Protein AF-A0A524R2Y8-F1 (afdb_monomer_lite)

Sequence (250 aa):
MSTRRNRSWPGTRRPCSAGRCGTRCGRWPSRAPRQGCRQAPERQAPSAVRPSVPRSACCAFSRLHEEIRPKMLMSESELFPLLRCPRTGGQLQAVGDRLVAPSAESPVEYDVVDGRPVLVNFDHSILVREDIRGMTSVVTRRAYGGLMGLAKRIASPLKRATRANVERLMGLLLVQPGAARVLVVGGGTVGQGLESLYASSRIELAGFDIYSSGYVQFVADAHQIPLVSGSFDAVIVQAVLEHVLDPAQV

pLDDT: mean 70.32, std 25.24, range [28.73, 98.06]

Structure (mmCIF, N/CA/C/O backbone):
data_AF-A0A524R2Y8-F1
#
_entry.id   AF-A0A524R2Y8-F1
#
loop_
_atom_site.group_PDB
_atom_site.id
_atom_site.type_symbol
_atom_site.label_atom_id
_atom_site.label_alt_id
_atom_site.label_comp_id
_atom_site.label_asym_id
_atom_site.label_entity_id
_atom_site.label_seq_id
_atom_site.pdbx_PDB_ins_code
_atom_site.Cartn_x
_atom_site.Cartn_y
_atom_site.Cartn_z
_atom_site.occupancy
_atom_site.B_iso_or_equiv
_atom_site.auth_seq_id
_atom_site.auth_comp_id
_atom_site.auth_asym_id
_atom_site.auth_atom_id
_atom_site.pdbx_PDB_model_num
ATOM 1 N N . MET A 1 1 ? 22.290 42.125 43.394 1.00 35.59 1 MET A N 1
ATOM 2 C CA . MET A 1 1 ? 21.465 43.315 43.081 1.00 35.59 1 MET A CA 1
ATOM 3 C C . MET A 1 1 ? 20.896 43.187 41.668 1.00 35.59 1 MET A C 1
ATOM 5 O O . MET A 1 1 ? 21.579 42.599 40.851 1.00 35.59 1 MET A O 1
ATOM 9 N N . SER A 1 2 ? 19.676 43.709 41.440 1.00 35.47 2 SER A N 1
ATOM 10 C CA . SER A 1 2 ? 19.205 44.508 40.273 1.00 35.47 2 SER A CA 1
ATOM 11 C C . SER A 1 2 ? 19.602 44.096 38.827 1.00 35.47 2 SER A C 1
ATOM 13 O O . SER A 1 2 ? 20.775 43.915 38.556 1.00 35.47 2 SER A O 1
ATOM 15 N N . THR A 1 3 ? 18.733 44.049 37.796 1.00 37.12 3 THR A N 1
ATOM 16 C CA . THR A 1 3 ? 17.361 44.598 37.635 1.00 37.12 3 THR A CA 1
ATOM 17 C C . THR A 1 3 ? 16.558 43.904 36.507 1.00 37.12 3 THR A C 1
ATOM 19 O O . THR A 1 3 ? 17.118 43.211 35.666 1.00 37.12 3 THR A O 1
ATOM 22 N N . ARG A 1 4 ? 15.236 44.146 36.458 1.00 39.09 4 ARG A N 1
ATOM 23 C CA . ARG A 1 4 ? 14.261 43.679 35.439 1.00 39.09 4 ARG A CA 1
ATOM 24 C C . ARG A 1 4 ? 14.223 44.530 34.150 1.00 39.09 4 ARG A C 1
ATOM 26 O O . ARG A 1 4 ? 14.489 45.725 34.227 1.00 39.09 4 ARG A O 1
ATOM 33 N N . ARG A 1 5 ? 13.672 43.955 33.061 1.00 41.19 5 ARG A N 1
ATOM 34 C CA . ARG A 1 5 ? 12.669 44.495 32.080 1.00 41.19 5 ARG A CA 1
ATOM 35 C C . ARG A 1 5 ? 12.342 43.345 31.093 1.00 41.19 5 ARG A C 1
ATOM 37 O O . ARG A 1 5 ? 13.286 42.781 30.568 1.00 41.19 5 ARG A O 1
ATOM 44 N N . ASN A 1 6 ? 11.136 42.817 30.844 1.00 34.22 6 ASN A N 1
ATOM 45 C CA . ASN A 1 6 ? 9.713 43.218 30.919 1.00 34.22 6 ASN A CA 1
ATOM 46 C C . ASN A 1 6 ? 9.137 43.918 29.662 1.00 34.22 6 ASN A C 1
ATOM 48 O O . ASN A 1 6 ? 9.342 45.117 29.501 1.00 34.22 6 ASN A O 1
ATOM 52 N N . ARG A 1 7 ? 8.364 43.163 28.855 1.00 37.44 7 ARG A N 1
ATOM 53 C CA . ARG A 1 7 ? 7.310 43.537 27.870 1.00 37.44 7 ARG A CA 1
ATOM 54 C C . ARG A 1 7 ? 6.477 42.252 27.641 1.00 37.44 7 ARG A C 1
ATOM 56 O O . ARG A 1 7 ? 7.069 41.265 27.232 1.00 37.44 7 ARG A O 1
ATOM 63 N N . SER A 1 8 ? 5.219 42.054 28.052 1.00 33.31 8 SER A N 1
ATOM 64 C CA . SER A 1 8 ? 3.950 42.817 27.988 1.00 33.31 8 SER A CA 1
ATOM 65 C C . SER A 1 8 ? 2.950 42.134 27.029 1.00 33.31 8 SER A C 1
ATOM 67 O O . SER A 1 8 ? 3.007 42.341 25.820 1.00 33.31 8 SER A O 1
ATOM 69 N N . TRP A 1 9 ? 2.027 41.343 27.590 1.00 31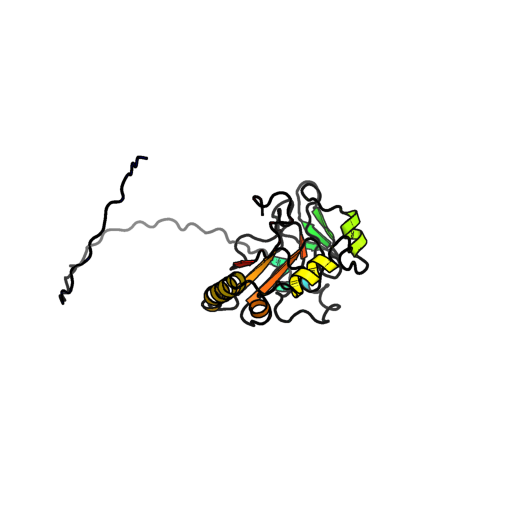.02 9 TRP A N 1
ATOM 70 C CA . TRP A 1 9 ? 0.770 40.896 26.959 1.00 31.02 9 TRP A CA 1
ATOM 71 C C . TRP A 1 9 ? -0.332 41.968 27.111 1.00 31.02 9 TRP A C 1
ATOM 73 O O . TRP A 1 9 ? -0.335 42.662 28.131 1.00 31.02 9 TRP A O 1
ATOM 83 N N . PRO A 1 10 ? -1.339 42.024 26.218 1.00 44.91 10 PRO A N 1
ATOM 84 C CA . PRO A 1 10 ? -2.652 42.608 26.500 1.00 44.91 10 PRO A CA 1
ATOM 85 C C . PRO A 1 10 ? -3.687 41.539 26.915 1.00 44.91 10 PRO A C 1
ATOM 87 O O . PRO A 1 10 ? -3.794 40.484 26.291 1.00 44.91 10 PRO A O 1
ATOM 90 N N . GLY A 1 11 ? -4.477 41.828 27.956 1.00 32.91 11 GLY A N 1
ATOM 91 C CA . GLY A 1 11 ? -5.644 41.031 28.372 1.00 32.91 11 GLY A CA 1
ATOM 92 C C . GLY A 1 11 ? -6.876 41.267 27.479 1.00 32.91 11 GLY A C 1
ATOM 93 O O . GLY A 1 11 ? -6.993 42.309 26.845 1.00 32.91 11 GLY A O 1
ATOM 94 N N . THR A 1 12 ? -7.735 40.270 27.252 1.00 36.06 12 THR A N 1
ATOM 95 C CA . THR A 1 12 ? -8.917 39.906 28.074 1.00 36.06 12 THR A CA 1
ATOM 96 C C . THR A 1 12 ? -10.030 40.964 28.189 1.00 36.06 12 THR A C 1
ATOM 98 O O . THR A 1 12 ? -9.866 41.992 28.838 1.00 36.06 12 THR A O 1
ATOM 101 N N . ARG A 1 13 ? -11.235 40.609 27.699 1.00 33.09 13 ARG A N 1
ATOM 102 C CA . ARG A 1 13 ? -12.512 40.608 28.458 1.00 33.09 13 ARG A CA 1
ATOM 103 C C . ARG A 1 13 ? -13.642 39.904 27.678 1.00 33.09 13 ARG A C 1
ATOM 105 O O . ARG A 1 13 ? -13.723 39.989 26.460 1.00 33.09 13 ARG A O 1
ATOM 112 N N . ARG A 1 14 ? -14.484 39.175 28.420 1.00 35.66 14 ARG A N 1
ATOM 113 C CA . ARG A 1 14 ? -15.788 38.583 28.028 1.00 35.66 14 ARG A CA 1
ATOM 114 C C . ARG A 1 14 ? -16.928 39.526 28.520 1.00 35.66 14 ARG A C 1
ATOM 116 O O . ARG A 1 14 ? -16.597 40.561 29.094 1.00 35.66 14 ARG A O 1
ATOM 123 N N . PRO A 1 15 ? -18.207 39.098 28.577 1.00 52.47 15 PRO A N 1
ATOM 124 C CA . PRO A 1 15 ? -19.142 38.734 27.499 1.00 52.47 15 PRO A CA 1
ATOM 125 C C . PRO A 1 15 ? -20.443 39.581 27.572 1.00 52.47 15 PRO A C 1
ATOM 127 O O . PRO A 1 15 ? -20.629 40.330 28.523 1.00 52.47 15 PRO A O 1
ATOM 130 N N . CYS A 1 16 ? -21.399 39.380 26.655 1.00 31.36 16 CYS A N 1
ATOM 131 C CA . CYS A 1 16 ? -22.809 39.756 26.872 1.00 31.36 16 CYS A CA 1
ATOM 132 C C . CYS A 1 16 ? -23.775 38.708 26.290 1.00 31.36 16 CYS A C 1
ATOM 134 O O . CYS A 1 16 ? -23.383 37.881 25.467 1.00 31.36 16 CYS A O 1
ATOM 136 N N . SER A 1 17 ? -25.015 38.706 26.783 1.00 34.78 17 SER A N 1
ATOM 137 C CA . SER A 1 17 ? -25.957 37.579 26.741 1.00 34.78 17 SER A CA 1
ATOM 138 C C . SER A 1 17 ? -27.293 37.891 26.046 1.00 34.78 17 SER A C 1
ATOM 140 O O . SER A 1 17 ? -27.695 39.042 25.961 1.00 34.78 17 SER A O 1
ATOM 142 N N . ALA A 1 18 ? -27.986 36.816 25.639 1.00 37.09 18 ALA A N 1
ATOM 143 C CA . ALA A 1 18 ? -29.446 36.659 25.494 1.00 37.09 18 ALA A CA 1
ATOM 144 C C . ALA A 1 18 ? -30.271 37.690 24.676 1.00 37.09 18 ALA A C 1
ATOM 146 O O . ALA A 1 18 ? -30.407 38.849 25.046 1.00 37.09 18 ALA A O 1
ATOM 147 N N . GLY A 1 19 ? -31.003 37.217 23.654 1.00 30.38 19 GLY A N 1
ATOM 148 C CA . GLY A 1 19 ? -31.998 38.034 22.937 1.00 30.38 19 GLY A CA 1
ATOM 149 C C . GLY A 1 19 ? -32.876 37.234 21.966 1.00 30.38 19 GLY A C 1
ATOM 150 O O . GLY A 1 19 ? -32.414 36.783 20.929 1.00 30.38 19 GLY A O 1
ATOM 151 N N . ARG A 1 20 ? -34.144 37.030 22.331 1.00 32.75 20 ARG A N 1
ATOM 152 C CA . ARG A 1 20 ? -35.158 36.188 21.664 1.00 32.75 20 ARG A CA 1
ATOM 153 C C . ARG A 1 20 ? -35.681 36.726 20.314 1.00 32.75 20 ARG A C 1
ATOM 155 O O . ARG A 1 20 ? -35.865 37.925 20.184 1.00 32.75 20 ARG A O 1
ATOM 162 N N . CYS A 1 21 ? -36.190 35.784 19.503 1.00 28.73 21 CYS A N 1
ATOM 163 C CA . CYS A 1 21 ? -37.424 35.859 18.684 1.00 28.73 21 CYS A CA 1
ATOM 164 C C . CYS A 1 21 ? -37.489 36.821 17.472 1.00 28.73 21 CYS A C 1
ATOM 166 O O . CYS A 1 21 ? -37.067 37.966 17.535 1.00 28.73 21 CYS A O 1
ATOM 168 N N . GLY A 1 22 ? -38.129 36.369 16.382 1.00 31.47 22 GLY A N 1
ATOM 169 C CA . GLY A 1 22 ? -38.452 37.227 15.233 1.00 31.47 22 GLY A CA 1
ATOM 170 C C . GLY A 1 22 ? -38.783 36.477 13.941 1.00 31.47 22 GLY A C 1
ATOM 171 O O . GLY A 1 22 ? -37.984 36.457 13.012 1.00 31.47 22 GLY A O 1
ATOM 172 N N . THR A 1 23 ? -39.968 35.872 13.848 1.00 35.75 23 THR A N 1
ATOM 173 C CA . THR A 1 23 ? -40.509 35.388 12.567 1.00 35.75 23 THR A CA 1
ATOM 174 C C . THR A 1 23 ? -40.850 36.553 11.631 1.00 35.75 23 THR A C 1
ATOM 176 O O . THR A 1 23 ? -41.488 37.512 12.065 1.00 35.75 23 THR A O 1
ATOM 179 N N . ARG A 1 24 ? -40.563 36.430 10.323 1.00 33.81 24 ARG A N 1
ATOM 180 C CA . ARG A 1 24 ? -41.479 36.905 9.262 1.00 33.81 24 ARG A CA 1
ATOM 181 C C . ARG A 1 24 ? -41.134 36.378 7.869 1.00 33.81 24 ARG A C 1
ATOM 183 O O . ARG A 1 24 ? -39.987 36.375 7.444 1.00 33.81 24 ARG A O 1
ATOM 190 N N . CYS A 1 25 ? -42.182 35.974 7.155 1.00 32.97 25 CYS A N 1
ATOM 191 C CA . CYS A 1 25 ? -42.149 35.680 5.725 1.00 32.97 25 CYS A CA 1
ATOM 192 C C . CYS A 1 25 ? -42.105 36.984 4.907 1.00 32.97 25 CYS A C 1
ATOM 194 O O . CYS A 1 25 ? -42.705 37.980 5.314 1.00 32.97 25 CYS A O 1
ATOM 196 N N . GLY A 1 26 ? -41.480 36.957 3.725 1.00 32.16 26 GLY A N 1
ATOM 197 C CA . GLY A 1 26 ? -41.382 38.106 2.816 1.00 32.16 26 GLY A CA 1
ATOM 198 C C . GLY A 1 26 ? -41.367 37.685 1.344 1.00 32.16 26 GLY A C 1
ATOM 199 O O . GLY A 1 26 ? -40.360 37.210 0.837 1.00 32.16 26 GLY A O 1
ATOM 200 N N . ARG A 1 27 ? -42.518 37.853 0.684 1.00 33.03 27 ARG A N 1
ATOM 201 C CA . ARG A 1 27 ? -42.817 37.602 -0.740 1.00 33.03 27 ARG A CA 1
ATOM 202 C C . ARG A 1 27 ? -41.693 37.937 -1.739 1.00 33.03 27 ARG A C 1
ATOM 204 O O . ARG A 1 27 ? -41.193 39.056 -1.744 1.00 33.03 27 ARG A O 1
ATOM 211 N N . TRP A 1 28 ? -41.501 37.049 -2.719 1.00 34.81 28 TRP A N 1
ATOM 212 C CA . TRP A 1 28 ? -41.035 37.406 -4.068 1.00 34.81 28 TRP A CA 1
ATOM 213 C C . TRP A 1 28 ? -42.242 37.515 -5.029 1.00 34.81 28 TRP A C 1
ATOM 215 O O . TRP A 1 28 ? -43.105 36.633 -4.994 1.00 34.81 28 TRP A O 1
ATOM 225 N N . PRO A 1 29 ? -42.350 38.570 -5.864 1.00 47.06 29 PRO A N 1
ATOM 226 C CA . PRO A 1 29 ? -43.386 38.695 -6.893 1.00 47.06 29 PRO A CA 1
ATOM 227 C C . PRO A 1 29 ? -43.023 37.958 -8.199 1.00 47.06 29 PRO A C 1
ATOM 229 O O . PRO A 1 29 ? -41.933 37.410 -8.350 1.00 47.06 29 PRO A O 1
ATOM 232 N N . SER A 1 30 ? -43.974 37.901 -9.133 1.00 35.53 30 SER A N 1
ATOM 233 C CA . SER A 1 30 ? -44.066 36.879 -10.183 1.00 35.53 30 SER A CA 1
ATOM 234 C C . SER A 1 30 ? -44.162 37.432 -11.618 1.00 35.53 30 SER A C 1
ATOM 236 O O . SER A 1 30 ? -44.747 38.486 -11.823 1.00 35.53 30 SER A O 1
ATOM 238 N N . ARG A 1 31 ? -43.705 36.616 -12.596 1.00 34.53 31 ARG A N 1
ATOM 239 C CA . ARG A 1 31 ? -44.007 36.631 -14.061 1.00 34.53 31 ARG A CA 1
ATOM 240 C C . ARG A 1 31 ? -43.526 37.880 -14.848 1.00 34.53 31 ARG A C 1
ATOM 242 O O . ARG A 1 31 ? -43.886 38.998 -14.530 1.00 34.53 31 ARG A O 1
ATOM 249 N N . ALA A 1 32 ? -42.594 37.753 -15.806 1.00 38.94 32 ALA A N 1
ATOM 250 C CA . ALA A 1 32 ? -42.722 37.207 -17.181 1.00 38.94 32 ALA A CA 1
ATOM 251 C C . ALA A 1 32 ? -43.526 38.123 -18.142 1.00 38.94 32 ALA A C 1
ATOM 253 O O . ALA A 1 32 ? -44.592 38.594 -17.754 1.00 38.94 32 ALA A O 1
ATOM 254 N N . PRO A 1 33 ? -43.062 38.343 -19.397 1.00 46.94 33 PRO A N 1
ATOM 255 C CA . PRO A 1 33 ? -43.439 37.412 -20.473 1.00 46.94 33 PRO A CA 1
ATOM 256 C C . PRO A 1 33 ? -42.349 37.114 -21.540 1.00 46.94 33 PRO A C 1
ATOM 258 O O . PRO A 1 33 ? -41.189 37.489 -21.420 1.00 46.94 33 PRO A O 1
ATOM 261 N N . ARG A 1 34 ? -42.756 36.345 -22.563 1.00 40.44 34 ARG A N 1
ATOM 262 C CA . ARG A 1 34 ? -41.948 35.616 -23.561 1.00 40.44 34 ARG A CA 1
ATOM 263 C C . ARG A 1 34 ? -41.562 36.443 -24.801 1.00 40.44 34 ARG A C 1
ATOM 265 O O . ARG A 1 34 ? -42.445 37.056 -25.387 1.00 40.44 34 ARG A O 1
ATOM 272 N N . GLN A 1 35 ? -40.334 36.246 -25.293 1.00 39.47 35 GLN A N 1
ATOM 273 C CA . GLN A 1 35 ? -39.942 35.961 -26.697 1.00 39.47 35 GLN A CA 1
ATOM 274 C C . GLN A 1 35 ? -38.640 35.114 -26.637 1.00 39.47 35 GLN A C 1
ATOM 276 O O . GLN A 1 35 ? -37.994 35.115 -25.593 1.00 39.47 35 GLN A O 1
ATOM 281 N N . GLY A 1 36 ? -38.184 34.341 -27.632 1.00 32.88 36 GLY A N 1
ATOM 282 C CA . GLY A 1 36 ? -38.713 33.944 -28.949 1.00 32.88 36 GLY A CA 1
ATOM 283 C C . GLY A 1 36 ? -37.875 32.764 -29.514 1.00 32.88 36 GLY A C 1
ATOM 284 O O . GLY A 1 36 ? -36.887 32.370 -28.896 1.00 32.88 36 GLY A O 1
ATOM 285 N N . CYS A 1 37 ? -38.245 32.157 -30.650 1.00 34.56 37 CYS A N 1
ATOM 286 C CA . CYS A 1 37 ? -37.542 30.976 -31.192 1.00 34.56 37 CYS A CA 1
ATOM 287 C C . CYS A 1 37 ? -36.251 31.306 -31.963 1.00 34.56 37 CYS A C 1
ATOM 289 O O . CYS A 1 37 ? -36.307 32.095 -32.903 1.00 34.56 37 CYS A O 1
ATOM 291 N N . ARG A 1 38 ? -35.166 30.551 -31.714 1.00 37.25 38 ARG A N 1
ATOM 292 C CA . ARG A 1 38 ? -34.312 29.948 -32.766 1.00 37.25 38 ARG A CA 1
ATOM 293 C C . ARG A 1 38 ? -33.785 28.587 -32.301 1.00 37.25 38 ARG A C 1
ATOM 295 O O . ARG A 1 38 ? -33.326 28.454 -31.172 1.00 37.25 38 ARG A O 1
ATOM 302 N N . GLN A 1 39 ? -33.876 27.586 -33.172 1.00 37.38 39 GLN A N 1
ATOM 303 C CA . GLN A 1 39 ? -33.313 26.252 -32.950 1.00 37.38 39 GLN A CA 1
ATOM 304 C C . GLN A 1 39 ? -31.788 26.310 -33.129 1.00 37.38 39 GLN A C 1
ATOM 306 O O . GLN A 1 39 ? -31.305 26.920 -34.082 1.00 37.38 39 GLN A O 1
ATOM 311 N N . ALA A 1 40 ? -31.038 25.681 -32.223 1.00 37.69 40 ALA A N 1
ATOM 312 C CA . ALA A 1 40 ? -29.599 25.470 -32.368 1.00 37.69 40 ALA A CA 1
ATOM 313 C C . ALA A 1 40 ? -29.343 24.037 -32.873 1.00 37.69 40 ALA A C 1
ATOM 315 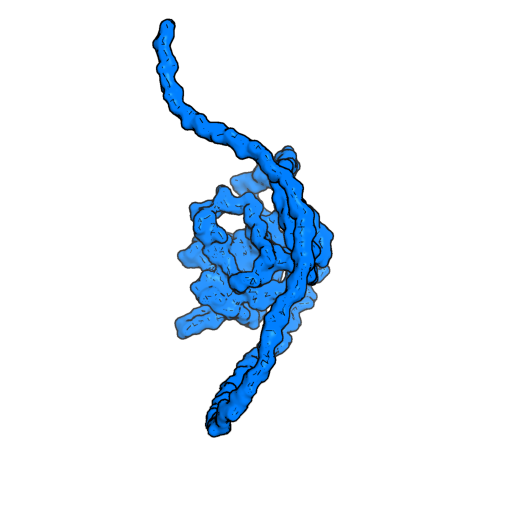O O . ALA A 1 40 ? -30.069 23.131 -32.460 1.00 37.69 40 ALA A O 1
ATOM 316 N N . PRO A 1 41 ? -28.350 23.811 -33.753 1.00 36.97 41 PRO A N 1
ATOM 317 C CA . PRO A 1 41 ? -28.121 22.499 -34.343 1.00 36.97 41 PRO A CA 1
ATOM 318 C C . PRO A 1 41 ? -27.620 21.484 -33.311 1.00 36.97 41 PRO A C 1
ATOM 320 O O . PRO A 1 41 ? -26.738 21.760 -32.494 1.00 36.97 41 PRO A O 1
ATOM 323 N N . GLU A 1 42 ? -28.190 20.289 -33.404 1.00 37.44 42 GLU A N 1
ATOM 324 C CA . GLU A 1 42 ? -27.919 19.122 -32.575 1.00 37.44 42 GLU A CA 1
ATOM 325 C C . GLU A 1 42 ? -26.479 18.629 -32.792 1.00 37.44 42 GLU A C 1
ATOM 327 O O . GLU A 1 42 ? -26.149 18.003 -33.800 1.00 37.44 42 GLU A O 1
ATOM 332 N N . ARG A 1 43 ? -25.578 18.941 -31.850 1.00 35.94 43 ARG A N 1
ATOM 333 C CA . ARG A 1 43 ? -24.212 18.403 -31.869 1.00 35.94 43 ARG A CA 1
ATOM 334 C C . ARG A 1 43 ? -24.249 16.955 -31.399 1.00 35.94 43 ARG A C 1
ATOM 336 O O . ARG A 1 43 ? -24.365 16.700 -30.202 1.00 35.94 43 ARG A O 1
ATOM 343 N N . GLN A 1 44 ? -24.110 16.025 -32.340 1.00 39.91 44 GLN A N 1
ATOM 344 C CA . GLN A 1 44 ? -23.887 14.614 -32.039 1.00 39.91 44 GLN A CA 1
ATOM 345 C C . GLN A 1 44 ? -22.662 14.472 -31.126 1.00 39.91 44 GLN A C 1
ATOM 347 O O . GLN A 1 44 ? -21.550 14.862 -31.490 1.00 39.91 44 GLN A O 1
ATOM 352 N N . ALA A 1 45 ? -22.868 13.928 -29.927 1.00 36.94 45 ALA A N 1
ATOM 353 C CA . ALA A 1 45 ? -21.770 13.549 -29.052 1.00 36.94 45 ALA A CA 1
ATOM 354 C C . ALA A 1 45 ? -21.052 12.328 -29.656 1.00 36.94 45 ALA A C 1
ATOM 356 O O . ALA A 1 45 ? -21.731 11.383 -30.070 1.00 36.94 45 ALA A O 1
ATOM 357 N N . PRO A 1 46 ? -19.707 12.299 -29.707 1.00 33.75 46 PRO A N 1
ATOM 358 C CA . PRO A 1 46 ? -18.996 11.112 -30.154 1.00 33.75 46 PRO A CA 1
ATOM 359 C C . PRO A 1 46 ? -19.292 9.956 -29.195 1.00 33.75 46 PRO A C 1
ATOM 361 O O . PRO A 1 46 ? -19.147 10.086 -27.978 1.00 33.75 46 PRO A O 1
ATOM 364 N N . SER A 1 47 ? -19.716 8.822 -29.757 1.00 38.00 47 SER A N 1
ATOM 365 C CA . SER A 1 47 ? -19.978 7.600 -29.000 1.00 38.00 47 SER A CA 1
ATOM 366 C C . SER A 1 47 ? -18.712 7.172 -28.260 1.00 38.00 47 SER A C 1
ATOM 368 O O . SER A 1 47 ? -17.720 6.779 -28.877 1.00 38.00 47 SER A O 1
ATOM 370 N N . ALA A 1 48 ? -18.737 7.265 -26.931 1.00 34.84 48 ALA A N 1
ATOM 371 C CA . ALA A 1 48 ? -17.642 6.812 -26.091 1.00 34.84 48 ALA A CA 1
ATOM 372 C C . ALA A 1 48 ? -17.619 5.279 -26.093 1.00 34.84 48 ALA A C 1
ATOM 374 O O . ALA A 1 48 ? -18.269 4.630 -25.268 1.00 34.84 48 ALA A O 1
ATOM 375 N N . VAL A 1 49 ? -16.866 4.705 -27.035 1.00 36.22 49 VAL A N 1
ATOM 376 C CA . VAL A 1 49 ? -16.552 3.275 -27.068 1.00 36.22 49 VAL A CA 1
ATOM 377 C C . VAL A 1 49 ? -15.838 2.931 -25.765 1.00 36.22 49 VAL A C 1
ATOM 379 O O . VAL A 1 49 ? -14.653 3.208 -25.591 1.00 36.22 49 VAL A O 1
ATOM 382 N N . ARG A 1 50 ? -16.577 2.343 -24.820 1.00 37.78 50 ARG A N 1
ATOM 383 C CA . ARG A 1 50 ? -15.993 1.769 -23.609 1.00 37.78 50 ARG A CA 1
ATOM 384 C C . ARG A 1 50 ? -15.096 0.608 -24.044 1.00 37.78 50 ARG A C 1
ATOM 386 O O . ARG A 1 50 ? -15.635 -0.335 -24.627 1.00 37.78 50 ARG A O 1
ATOM 393 N N . PRO A 1 51 ? -13.781 0.616 -23.763 1.00 33.81 51 PRO A N 1
ATOM 394 C CA . PRO A 1 51 ? -12.963 -0.562 -23.999 1.00 33.81 51 PRO A CA 1
ATOM 395 C C . PRO A 1 51 ? -13.457 -1.678 -23.076 1.00 33.81 51 PRO A C 1
ATOM 397 O O . PRO A 1 51 ? -13.320 -1.618 -21.853 1.00 33.81 51 PRO A O 1
ATOM 400 N N . SER A 1 52 ? -14.084 -2.693 -23.666 1.00 36.62 52 SER A N 1
ATOM 401 C CA . SER A 1 52 ? -14.489 -3.903 -22.966 1.00 36.62 52 SER A CA 1
ATOM 402 C C . SER A 1 52 ? -13.238 -4.697 -22.600 1.00 36.62 52 SER A C 1
ATOM 404 O O . SER A 1 52 ? -12.708 -5.432 -23.432 1.00 36.62 52 SER A O 1
ATOM 406 N N . VAL A 1 53 ? -12.759 -4.545 -21.364 1.00 40.03 53 VAL A N 1
ATOM 407 C CA . VAL A 1 53 ? -11.667 -5.372 -20.837 1.00 40.03 53 VAL A CA 1
ATOM 408 C C . VAL A 1 53 ? -12.114 -6.841 -20.886 1.00 40.03 53 VAL A C 1
ATOM 410 O O . VAL A 1 53 ? -13.131 -7.178 -20.267 1.00 40.03 53 VAL A O 1
ATOM 413 N N . PRO A 1 54 ? -11.416 -7.729 -21.618 1.00 32.94 54 PRO A N 1
ATOM 414 C CA . PRO A 1 54 ? -11.810 -9.126 -21.706 1.00 32.94 54 PRO A CA 1
ATOM 415 C C . PRO A 1 54 ? -11.621 -9.808 -20.346 1.00 32.94 54 PRO A C 1
ATOM 417 O O . PRO A 1 54 ? -10.525 -9.846 -19.790 1.00 32.94 54 PRO A O 1
ATOM 420 N N . ARG A 1 55 ? -12.705 -10.386 -19.816 1.00 37.16 55 ARG A N 1
ATOM 421 C CA . ARG A 1 55 ? -12.754 -11.068 -18.505 1.00 37.16 55 ARG A CA 1
ATOM 422 C C . ARG A 1 55 ? -11.846 -12.308 -18.381 1.00 37.16 55 ARG A C 1
ATOM 424 O O . ARG A 1 55 ? -11.782 -12.891 -17.306 1.00 37.16 55 ARG A O 1
ATOM 431 N N . SER A 1 56 ? -11.170 -12.732 -19.448 1.00 36.66 56 SER A N 1
ATOM 432 C CA . SER A 1 56 ? -10.466 -14.017 -19.537 1.00 36.66 56 SER A CA 1
ATOM 433 C C . SER A 1 56 ? -9.054 -14.044 -18.938 1.00 36.66 56 SER A C 1
ATOM 435 O O . SER A 1 56 ? -8.588 -15.125 -18.598 1.00 36.66 56 SER A O 1
ATOM 437 N N . ALA A 1 57 ? -8.381 -12.901 -18.754 1.00 37.12 57 ALA A N 1
ATOM 438 C CA . ALA A 1 57 ? -7.016 -12.879 -18.204 1.00 37.12 57 ALA A CA 1
ATOM 439 C C . ALA A 1 57 ? -6.951 -13.138 -16.682 1.00 37.12 57 ALA A C 1
ATOM 441 O O . ALA A 1 57 ? -5.922 -13.558 -16.166 1.00 37.12 57 ALA A O 1
ATOM 442 N N . CYS A 1 58 ? -8.047 -12.910 -15.952 1.00 35.38 58 CYS A N 1
ATOM 443 C CA . CYS A 1 58 ? -8.057 -12.980 -14.486 1.00 35.38 58 CYS A CA 1
ATOM 444 C C . CYS A 1 58 ? -8.101 -14.426 -13.942 1.00 35.38 58 CYS A C 1
ATOM 446 O O . CYS A 1 58 ? -7.642 -14.690 -12.836 1.00 35.38 58 CYS A O 1
ATOM 448 N N . CYS A 1 59 ? -8.623 -15.383 -14.717 1.00 33.38 59 CYS A N 1
ATOM 449 C CA . CYS A 1 59 ? -8.938 -16.728 -14.218 1.00 33.38 59 CYS A CA 1
ATOM 450 C C . CYS A 1 59 ? -7.753 -17.708 -14.143 1.00 33.38 59 CYS A C 1
ATOM 452 O O . CYS A 1 59 ? -7.927 -18.804 -13.614 1.00 33.38 59 CYS A O 1
ATOM 454 N N . ALA A 1 60 ? -6.571 -17.354 -14.660 1.00 34.91 60 ALA A N 1
ATOM 455 C CA . ALA A 1 60 ? -5.410 -18.252 -14.673 1.00 34.91 60 ALA A CA 1
ATOM 456 C C . ALA A 1 60 ? -4.658 -18.323 -13.327 1.00 34.91 60 ALA A C 1
ATOM 458 O O . ALA A 1 60 ? -3.897 -19.261 -13.112 1.00 34.91 60 ALA A O 1
ATOM 459 N N . PHE A 1 61 ? -4.874 -17.364 -12.418 1.00 40.81 61 PHE A N 1
ATOM 460 C CA . PHE A 1 61 ? -4.097 -17.242 -11.174 1.00 40.81 61 PHE A CA 1
ATOM 461 C C . PHE A 1 61 ? -4.782 -17.856 -9.933 1.00 40.81 61 PHE A C 1
ATOM 463 O O . PHE A 1 61 ? -4.146 -18.197 -8.939 1.00 40.81 61 PHE A O 1
ATOM 470 N N . SER A 1 62 ? -6.104 -18.022 -9.975 1.00 42.56 62 SER A N 1
ATOM 471 C CA . SER A 1 62 ? -6.957 -18.067 -8.776 1.00 42.56 62 SER A CA 1
ATOM 472 C C . SER A 1 62 ? -7.136 -19.444 -8.104 1.00 42.56 62 SER A C 1
ATOM 474 O O . SER A 1 62 ? -8.228 -19.715 -7.607 1.00 42.56 62 SER A O 1
ATOM 476 N N . ARG A 1 63 ? -6.147 -20.358 -8.122 1.00 40.34 63 ARG A N 1
ATOM 477 C CA . ARG A 1 63 ? -6.358 -21.753 -7.644 1.00 40.34 63 ARG A CA 1
ATOM 478 C C . ARG A 1 63 ? -5.287 -22.410 -6.759 1.00 40.34 63 ARG A C 1
ATOM 480 O O . ARG A 1 63 ? -5.434 -23.597 -6.486 1.00 40.34 63 ARG A O 1
ATOM 487 N N . LEU A 1 64 ? -4.257 -21.701 -6.282 1.00 39.97 64 LEU A N 1
ATOM 488 C CA . LEU A 1 64 ? -3.199 -22.333 -5.459 1.00 39.97 64 LEU A CA 1
ATOM 489 C C . LEU A 1 64 ? -2.867 -21.670 -4.107 1.00 39.97 64 LEU A C 1
ATOM 491 O O . LEU A 1 64 ? -2.082 -22.240 -3.359 1.00 39.97 64 LEU A O 1
ATOM 495 N N . HIS A 1 65 ? -3.488 -20.543 -3.732 1.00 41.81 65 HIS A N 1
ATOM 496 C CA . HIS A 1 65 ? -3.267 -19.913 -2.416 1.00 41.81 65 HIS A CA 1
ATOM 497 C C . HIS A 1 65 ? -4.572 -19.456 -1.741 1.00 41.81 65 HIS A C 1
ATOM 499 O O . HIS A 1 65 ? -4.889 -18.265 -1.658 1.00 41.81 65 HIS A O 1
ATOM 505 N N . GLU A 1 66 ? -5.311 -20.437 -1.217 1.00 42.91 66 GLU A N 1
ATOM 506 C CA . GLU A 1 66 ? -6.420 -20.242 -0.267 1.00 42.91 66 GLU A CA 1
ATOM 507 C C . GLU A 1 66 ? -6.032 -20.695 1.159 1.00 42.91 66 GLU A C 1
ATOM 509 O O . GLU A 1 66 ? -6.864 -21.113 1.958 1.00 42.91 66 GLU A O 1
ATOM 514 N N . GLU A 1 67 ? -4.749 -20.568 1.514 1.00 42.59 67 GLU A N 1
ATOM 515 C CA . GLU A 1 67 ? -4.278 -20.729 2.893 1.00 42.59 67 GLU A CA 1
ATOM 516 C C . GLU A 1 67 ? -4.094 -19.366 3.577 1.00 42.59 67 GLU A C 1
ATOM 518 O O . GLU A 1 67 ? -3.183 -18.598 3.277 1.00 42.59 67 GLU A O 1
ATOM 523 N N . ILE A 1 68 ? -4.993 -19.088 4.526 1.00 43.34 68 ILE A N 1
ATOM 524 C CA . ILE A 1 68 ? -4.862 -18.091 5.603 1.00 43.34 68 ILE A CA 1
ATOM 525 C C . ILE A 1 68 ? -4.443 -16.676 5.146 1.00 43.34 68 ILE A C 1
ATOM 527 O O . ILE A 1 68 ? -3.507 -16.072 5.675 1.00 43.34 68 ILE A O 1
ATOM 531 N N . ARG A 1 69 ? -5.224 -16.063 4.247 1.00 51.06 69 ARG A N 1
ATOM 532 C CA . ARG A 1 69 ? -5.286 -14.591 4.215 1.00 51.06 69 ARG A CA 1
ATOM 533 C C . ARG A 1 69 ? -5.870 -14.108 5.551 1.00 51.06 69 ARG A C 1
ATOM 535 O O . ARG A 1 69 ? -6.927 -14.611 5.947 1.00 51.06 69 ARG A O 1
ATOM 542 N N . PRO A 1 70 ? -5.275 -13.113 6.234 1.00 55.00 70 PRO A N 1
ATOM 543 C CA . PRO A 1 70 ? -5.998 -12.358 7.249 1.00 55.00 70 PRO A CA 1
ATOM 544 C C . PRO A 1 70 ? -7.281 -11.828 6.604 1.00 55.00 70 PRO A C 1
ATOM 546 O O . PRO A 1 70 ? -7.214 -11.190 5.554 1.00 55.00 70 PRO A O 1
ATOM 549 N N . LYS A 1 71 ? -8.440 -12.107 7.213 1.00 57.06 71 LYS A N 1
ATOM 550 C CA . LYS A 1 71 ? -9.787 -11.957 6.615 1.00 57.06 71 LYS A CA 1
ATOM 551 C C . LYS A 1 71 ? -10.137 -10.540 6.111 1.00 57.06 71 LYS A C 1
ATOM 553 O O . LYS A 1 71 ? -11.192 -10.364 5.514 1.00 57.06 71 LYS A O 1
ATOM 558 N N . MET A 1 72 ? -9.269 -9.557 6.362 1.00 76.88 72 MET A N 1
ATOM 559 C CA . MET A 1 72 ? -9.479 -8.132 6.105 1.00 76.88 72 MET A CA 1
ATOM 560 C C . MET A 1 72 ? -8.484 -7.472 5.135 1.00 76.88 72 MET A C 1
ATOM 562 O O . MET A 1 72 ? -8.538 -6.257 4.943 1.00 76.88 72 MET A O 1
ATOM 566 N N . LEU A 1 73 ? -7.584 -8.239 4.512 1.00 88.56 73 LEU A N 1
ATOM 567 C CA . LEU A 1 73 ? -6.837 -7.735 3.357 1.00 88.56 73 LEU A C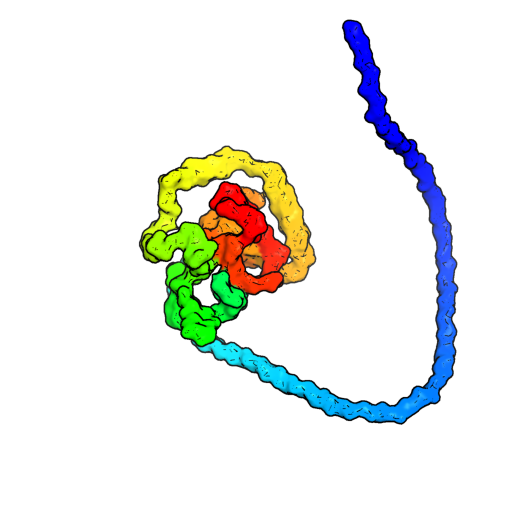A 1
ATOM 568 C C . LEU A 1 73 ? -7.746 -7.713 2.119 1.00 88.56 73 LEU A C 1
ATOM 570 O O . LEU A 1 73 ? -8.508 -8.653 1.891 1.00 88.56 73 LEU A O 1
ATOM 574 N N . MET A 1 74 ? -7.636 -6.654 1.319 1.00 92.25 74 MET A N 1
ATOM 575 C CA . MET A 1 74 ? -8.339 -6.476 0.045 1.00 92.25 74 MET A CA 1
ATOM 576 C C . MET A 1 74 ? -8.068 -7.661 -0.894 1.00 92.25 74 MET A C 1
ATOM 578 O O . MET A 1 74 ? -6.952 -8.186 -0.917 1.00 92.25 74 MET A O 1
ATOM 582 N N . SER A 1 75 ? -9.051 -8.099 -1.688 1.00 90.31 75 SER A N 1
ATOM 583 C CA . SER A 1 75 ? -8.821 -9.211 -2.620 1.00 90.31 75 SER A CA 1
ATOM 584 C C . SER A 1 75 ? -7.871 -8.813 -3.757 1.00 90.31 75 SER A C 1
ATOM 586 O O . SER A 1 75 ? -7.775 -7.645 -4.136 1.00 90.31 75 SER A O 1
ATOM 588 N N . GLU A 1 76 ? -7.192 -9.791 -4.365 1.00 87.81 76 GLU A N 1
ATOM 589 C CA . GLU A 1 76 ? -6.371 -9.548 -5.565 1.00 87.81 76 GLU A CA 1
ATOM 590 C C . GLU A 1 76 ? -7.196 -8.916 -6.694 1.00 87.81 76 GLU A C 1
ATOM 592 O O . GLU A 1 76 ? -6.745 -7.967 -7.329 1.00 87.81 76 GLU A O 1
ATOM 597 N N . SER A 1 77 ? -8.436 -9.372 -6.892 1.00 89.75 77 SER A N 1
ATOM 598 C CA . SER A 1 77 ? -9.368 -8.825 -7.886 1.00 89.75 77 SER A CA 1
ATOM 599 C C . SER A 1 77 ? -9.717 -7.348 -7.680 1.00 89.75 77 SER A C 1
ATOM 601 O O . SER A 1 77 ? -10.055 -6.669 -8.647 1.00 89.75 77 SER A O 1
ATOM 603 N N . GLU A 1 78 ? -9.640 -6.844 -6.448 1.00 92.62 78 GLU A N 1
ATOM 604 C CA . GLU A 1 78 ? -9.891 -5.436 -6.120 1.00 92.62 78 GLU A CA 1
ATOM 605 C C . GLU A 1 78 ? -8.608 -4.604 -6.160 1.00 92.62 78 GLU A C 1
ATOM 607 O O . GLU A 1 78 ? -8.637 -3.463 -6.618 1.00 92.62 78 GLU A O 1
ATOM 612 N N . LEU A 1 79 ? -7.481 -5.187 -5.739 1.00 94.19 79 LEU A N 1
ATOM 613 C CA . LEU A 1 79 ? -6.190 -4.511 -5.661 1.00 94.19 79 LEU A CA 1
ATOM 614 C C . LEU A 1 79 ? -5.487 -4.392 -7.020 1.00 94.19 79 LEU A C 1
ATOM 616 O O . LEU A 1 79 ? -4.999 -3.313 -7.352 1.00 94.19 79 LEU A O 1
ATOM 620 N N . PHE A 1 80 ? -5.440 -5.457 -7.831 1.00 92.81 80 PHE A N 1
ATOM 621 C CA . PHE A 1 80 ? -4.735 -5.453 -9.124 1.00 92.81 80 PHE A CA 1
ATOM 622 C C . PHE A 1 80 ? -5.174 -4.305 -10.060 1.00 92.81 80 PHE A C 1
ATOM 624 O O . PHE A 1 80 ? -4.300 -3.652 -10.631 1.00 92.81 80 PHE A O 1
ATOM 631 N N . PRO A 1 81 ? -6.477 -3.970 -10.197 1.00 94.69 81 PRO A N 1
ATOM 632 C CA . PRO A 1 81 ? -6.924 -2.811 -10.979 1.00 94.69 81 PRO A CA 1
ATOM 633 C C . PRO A 1 81 ? -6.417 -1.448 -10.478 1.00 94.69 81 PRO A C 1
ATOM 635 O O . PRO A 1 81 ? -6.414 -0.481 -11.250 1.00 94.69 81 PRO A O 1
ATOM 638 N N . LEU A 1 82 ? -5.997 -1.344 -9.212 1.00 97.00 82 LEU A N 1
ATOM 639 C CA . LEU A 1 82 ? -5.431 -0.127 -8.618 1.00 97.00 82 LEU A CA 1
ATOM 640 C C . LEU A 1 82 ? -3.927 0.009 -8.883 1.00 97.00 82 LEU A C 1
ATOM 642 O O . LEU A 1 82 ? -3.428 1.134 -8.884 1.00 97.00 82 LEU A O 1
ATOM 646 N N . LEU A 1 83 ? -3.221 -1.099 -9.142 1.00 97.50 83 LEU A N 1
ATOM 647 C CA . LEU A 1 83 ? -1.773 -1.113 -9.359 1.00 97.50 83 LEU A CA 1
ATOM 648 C C . LEU A 1 83 ? -1.376 -0.346 -10.630 1.00 97.50 83 LEU A C 1
ATOM 650 O O . LEU A 1 83 ? -2.066 -0.380 -11.656 1.00 97.50 83 LEU A O 1
ATOM 654 N N . ARG A 1 84 ? -0.245 0.354 -10.569 1.00 97.44 84 ARG A N 1
ATOM 655 C CA . ARG A 1 84 ? 0.325 1.154 -11.660 1.00 97.44 84 ARG A CA 1
ATOM 656 C C . ARG A 1 84 ? 1.807 0.856 -11.841 1.00 97.44 84 ARG A C 1
ATOM 658 O O . ARG A 1 84 ? 2.481 0.392 -10.933 1.00 97.44 84 ARG A O 1
ATOM 665 N N . CYS A 1 85 ? 2.316 1.136 -13.031 1.00 95.62 85 CYS A N 1
ATOM 666 C CA . CYS A 1 85 ? 3.737 1.069 -13.330 1.00 95.62 85 CYS A CA 1
ATOM 667 C C . CYS A 1 85 ? 4.501 2.142 -12.525 1.00 95.62 85 CYS A C 1
ATOM 669 O O . CYS A 1 85 ? 4.273 3.324 -12.787 1.00 95.62 85 CYS A O 1
ATOM 671 N N . PRO A 1 86 ? 5.435 1.799 -11.616 1.00 93.88 86 PRO A N 1
ATOM 672 C CA . PRO A 1 86 ? 6.227 2.795 -10.881 1.00 93.88 86 PRO A CA 1
ATOM 673 C C . PRO A 1 86 ? 7.158 3.636 -11.776 1.00 93.88 86 PRO A C 1
ATOM 675 O O . PRO A 1 86 ? 7.629 4.680 -11.340 1.00 93.88 86 PRO A O 1
ATOM 678 N N . ARG A 1 87 ? 7.419 3.221 -13.030 1.00 91.88 87 ARG A N 1
ATOM 679 C CA . ARG A 1 87 ? 8.203 4.008 -14.007 1.00 91.88 87 ARG A CA 1
ATOM 680 C C . ARG A 1 87 ? 7.369 5.010 -14.810 1.00 91.88 87 ARG A C 1
ATOM 682 O O . ARG A 1 87 ? 7.883 6.059 -15.174 1.00 91.88 87 ARG A O 1
ATOM 689 N N . THR A 1 88 ? 6.112 4.687 -15.133 1.00 91.19 88 THR A N 1
ATOM 690 C CA . THR A 1 88 ? 5.308 5.462 -16.108 1.00 91.19 88 THR A CA 1
ATOM 691 C C . THR A 1 88 ? 3.949 5.931 -15.592 1.00 91.19 88 THR A C 1
ATOM 693 O O . THR A 1 88 ? 3.246 6.648 -16.298 1.00 91.19 88 THR A O 1
ATOM 696 N N . GLY A 1 89 ? 3.513 5.481 -14.412 1.00 92.81 89 GLY A N 1
ATOM 697 C CA . GLY A 1 89 ? 2.148 5.680 -13.912 1.00 92.81 89 GLY A CA 1
ATOM 698 C C . GLY A 1 89 ? 1.061 4.943 -14.714 1.00 92.81 89 GLY A C 1
ATOM 699 O O . GLY A 1 89 ? -0.119 5.050 -14.384 1.00 92.81 89 GLY A O 1
ATOM 700 N N . GLY A 1 90 ? 1.430 4.190 -15.759 1.00 93.69 90 GLY A N 1
ATOM 701 C CA . GLY A 1 90 ? 0.504 3.468 -16.633 1.00 93.69 90 GLY A CA 1
ATOM 702 C C . GLY A 1 90 ? -0.166 2.263 -15.966 1.00 93.69 90 GLY A C 1
ATOM 703 O O . GLY A 1 90 ? 0.293 1.753 -14.943 1.00 93.69 90 GLY A O 1
ATOM 704 N N . GLN A 1 91 ? -1.264 1.785 -16.555 1.00 95.06 91 GLN A N 1
ATOM 705 C CA . GLN A 1 91 ? -1.941 0.567 -16.106 1.00 95.06 91 GLN A CA 1
ATOM 706 C C . GLN A 1 91 ? -1.111 -0.681 -16.446 1.00 95.06 91 GLN A C 1
ATOM 708 O O . GLN A 1 91 ? -0.576 -0.797 -17.548 1.00 95.06 91 GLN A O 1
ATOM 713 N N . LEU A 1 92 ? -1.040 -1.621 -15.502 1.00 95.88 92 LEU A N 1
ATOM 714 C CA . LEU A 1 92 ? -0.376 -2.912 -15.679 1.00 95.88 92 LEU A CA 1
ATOM 715 C C . LEU A 1 92 ? -1.321 -3.950 -16.297 1.00 95.88 92 LEU A C 1
ATOM 717 O O . LEU A 1 92 ? -2.526 -3.949 -16.034 1.00 95.88 92 LEU A O 1
ATOM 721 N N . GLN A 1 93 ? -0.759 -4.856 -17.092 1.00 93.94 93 GLN A N 1
ATOM 722 C CA . GLN A 1 93 ? -1.441 -6.004 -17.687 1.00 93.94 93 GLN A CA 1
ATOM 723 C C . GLN A 1 93 ? -0.799 -7.297 -17.176 1.00 93.94 93 GLN A C 1
ATOM 725 O O . GLN A 1 93 ? 0.425 -7.392 -17.126 1.00 93.94 93 GLN A O 1
ATOM 730 N N . ALA A 1 94 ? -1.607 -8.290 -16.804 1.00 90.94 94 ALA A N 1
ATOM 731 C CA . ALA A 1 94 ? -1.101 -9.613 -16.447 1.00 90.94 94 ALA A CA 1
ATOM 732 C C . ALA A 1 94 ? -0.803 -10.422 -17.716 1.00 90.94 94 ALA A C 1
ATOM 734 O O . ALA A 1 94 ? -1.688 -10.605 -18.555 1.00 90.94 94 ALA A O 1
ATOM 735 N N . VAL A 1 95 ? 0.435 -10.898 -17.849 1.00 90.25 95 VAL A N 1
ATOM 736 C CA . VAL A 1 95 ? 0.914 -11.698 -18.982 1.00 90.25 95 VAL A CA 1
ATOM 737 C C . VAL A 1 95 ? 1.713 -12.871 -18.418 1.00 90.25 95 VAL A C 1
ATOM 739 O O . VAL A 1 95 ? 2.852 -12.707 -17.993 1.00 90.25 95 VAL A O 1
ATOM 742 N N . GLY A 1 96 ? 1.100 -14.056 -18.373 1.00 86.44 96 GLY A N 1
ATOM 743 C CA . GLY A 1 96 ? 1.707 -15.229 -17.736 1.00 86.44 96 GLY A CA 1
ATOM 744 C C . GLY A 1 96 ? 1.924 -15.021 -16.233 1.00 86.44 96 GLY A C 1
ATOM 745 O O . GLY A 1 96 ? 0.977 -14.732 -15.504 1.00 86.44 96 GLY A O 1
ATOM 746 N N . ASP A 1 97 ? 3.171 -15.166 -15.790 1.00 85.25 97 ASP A N 1
ATOM 747 C CA . ASP A 1 97 ? 3.664 -14.963 -14.420 1.00 85.25 97 ASP A CA 1
ATOM 748 C C . ASP A 1 97 ? 4.133 -13.517 -14.141 1.00 85.25 97 ASP A C 1
ATOM 750 O O . ASP A 1 97 ? 4.734 -13.244 -13.101 1.00 85.25 97 ASP A O 1
ATOM 754 N N . ARG A 1 98 ? 3.887 -12.580 -15.068 1.00 91.00 98 ARG A N 1
ATOM 755 C CA . ARG A 1 98 ? 4.430 -11.211 -15.042 1.00 91.00 98 ARG A CA 1
ATOM 756 C C . ARG A 1 98 ? 3.342 -10.150 -15.080 1.00 91.00 98 ARG A C 1
ATOM 758 O O . ARG A 1 98 ? 2.274 -10.339 -15.666 1.00 91.00 98 ARG A O 1
ATOM 765 N N . LEU A 1 99 ? 3.656 -8.986 -14.512 1.00 93.81 99 LEU A N 1
ATOM 766 C CA . LEU A 1 99 ? 2.939 -7.747 -14.804 1.00 93.81 99 LEU A CA 1
ATOM 767 C C . LEU A 1 99 ? 3.741 -6.909 -15.797 1.00 93.81 99 LEU A C 1
ATOM 769 O O . LEU A 1 99 ? 4.930 -6.670 -15.605 1.00 93.81 99 LEU A O 1
ATOM 773 N N . VAL A 1 100 ? 3.075 -6.442 -16.848 1.00 95.06 100 VAL A N 1
ATOM 774 C CA . VAL A 1 100 ? 3.687 -5.700 -17.950 1.00 95.06 100 VAL A CA 1
ATOM 775 C C . VAL A 1 100 ? 3.047 -4.322 -18.062 1.00 95.06 100 VAL A C 1
ATOM 777 O O . VAL A 1 100 ? 1.823 -4.197 -18.132 1.00 95.06 100 VAL A O 1
ATOM 780 N N . ALA A 1 101 ? 3.872 -3.278 -18.103 1.00 94.25 101 ALA A N 1
ATOM 781 C CA . ALA A 1 101 ? 3.464 -1.935 -18.487 1.00 94.25 101 ALA A CA 1
ATOM 782 C C . ALA A 1 101 ? 3.756 -1.718 -19.983 1.00 94.25 101 ALA A C 1
ATOM 784 O O . ALA A 1 101 ? 4.928 -1.747 -20.376 1.00 94.25 101 ALA A O 1
ATOM 785 N N . PRO A 1 102 ? 2.736 -1.468 -20.825 1.00 88.25 102 PRO A N 1
ATOM 786 C CA . PRO A 1 102 ? 2.953 -1.033 -22.199 1.00 88.25 102 PRO A CA 1
ATOM 787 C C . PRO A 1 102 ? 3.738 0.285 -22.243 1.00 88.25 102 PRO A C 1
ATOM 789 O O . PRO A 1 102 ? 3.510 1.189 -21.438 1.00 88.25 102 PRO A O 1
ATOM 792 N N . SER A 1 103 ? 4.655 0.393 -23.199 1.00 82.69 103 SER A N 1
ATOM 793 C CA . SER A 1 103 ? 5.535 1.546 -23.405 1.00 82.69 103 SER A CA 1
ATOM 794 C C . SER A 1 103 ? 5.933 1.607 -24.882 1.00 82.69 103 SER A C 1
ATOM 796 O O . SER A 1 103 ? 5.900 0.588 -25.571 1.00 82.69 103 SER A O 1
ATOM 798 N N . ALA A 1 104 ? 6.253 2.805 -25.377 1.00 71.50 104 ALA A N 1
ATOM 799 C CA . ALA A 1 104 ? 6.517 3.050 -26.796 1.00 71.50 104 ALA A CA 1
ATOM 800 C C . ALA A 1 104 ? 7.889 2.535 -27.273 1.00 71.50 104 ALA A C 1
ATOM 802 O O . ALA A 1 104 ? 8.051 2.268 -28.459 1.00 71.50 104 ALA A O 1
ATOM 803 N N . GLU A 1 105 ? 8.860 2.401 -26.364 1.00 78.06 105 GLU A N 1
ATOM 804 C CA . GLU A 1 105 ? 10.224 1.949 -26.681 1.00 78.06 105 GLU A CA 1
ATOM 805 C C . GLU A 1 105 ? 10.394 0.450 -26.414 1.00 78.06 105 GLU A C 1
ATOM 807 O O . GLU A 1 105 ? 10.752 -0.324 -27.296 1.00 78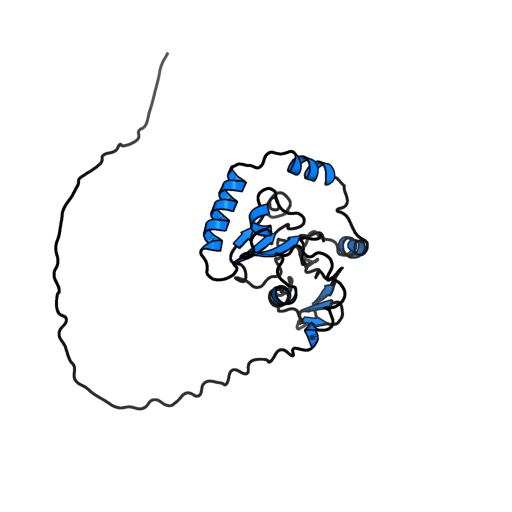.06 105 GLU A O 1
ATOM 812 N N . SER A 1 106 ? 10.122 0.034 -25.176 1.00 83.50 106 SER A N 1
ATOM 813 C CA . SER A 1 106 ? 10.130 -1.361 -24.739 1.00 83.50 106 SER A CA 1
ATOM 814 C C . SER A 1 106 ? 9.184 -1.536 -23.546 1.00 83.50 106 SER A C 1
ATOM 816 O O . SER A 1 106 ? 9.111 -0.633 -22.702 1.00 83.50 106 SER A O 1
ATOM 818 N N . PRO A 1 107 ? 8.434 -2.652 -23.463 1.00 88.19 107 PRO A N 1
ATOM 819 C CA . PRO A 1 107 ? 7.555 -2.926 -22.332 1.00 88.19 107 PRO A CA 1
ATOM 820 C C . PRO A 1 107 ? 8.362 -3.047 -21.034 1.00 88.19 107 PRO A C 1
ATOM 822 O O . PRO A 1 107 ? 9.464 -3.592 -21.025 1.00 88.19 107 PRO A O 1
ATOM 825 N N . VAL A 1 108 ? 7.804 -2.558 -19.924 1.00 92.12 108 VAL A N 1
ATOM 826 C CA . VAL A 1 108 ? 8.431 -2.712 -18.603 1.00 92.12 108 VAL A CA 1
ATOM 827 C C . VAL A 1 108 ? 7.808 -3.905 -17.895 1.00 92.12 108 VAL A C 1
ATOM 829 O O . VAL A 1 108 ? 6.597 -3.929 -17.681 1.00 92.12 108 VAL A O 1
ATOM 832 N N . GLU A 1 109 ? 8.636 -4.875 -17.520 1.00 92.94 109 GLU A N 1
ATOM 833 C CA . GLU A 1 109 ? 8.202 -6.108 -16.866 1.00 92.94 109 GLU A CA 1
ATOM 834 C C . GLU A 1 109 ? 8.507 -6.122 -15.367 1.00 92.94 109 GLU A C 1
ATOM 836 O O . GLU A 1 109 ? 9.567 -5.680 -14.912 1.00 92.94 109 GLU A O 1
ATOM 841 N N . TYR A 1 110 ? 7.578 -6.708 -14.618 1.00 92.81 110 TYR A N 1
ATOM 842 C CA . TYR A 1 110 ? 7.623 -6.881 -13.176 1.00 92.81 110 TYR A CA 1
ATOM 843 C C . TYR A 1 110 ? 7.355 -8.346 -12.826 1.00 92.81 110 TYR A C 1
ATOM 845 O O . TYR A 1 110 ? 6.379 -8.940 -13.294 1.00 92.81 110 TYR A O 1
ATOM 853 N N . ASP A 1 111 ? 8.232 -8.923 -12.004 1.00 90.69 111 ASP A N 1
ATOM 854 C CA . ASP A 1 111 ? 8.115 -10.302 -11.529 1.00 90.69 111 ASP A CA 1
ATOM 855 C C . ASP A 1 111 ? 6.958 -10.420 -10.506 1.00 90.69 111 ASP A C 1
ATOM 857 O O . ASP A 1 111 ? 6.712 -9.497 -9.722 1.00 90.69 111 ASP A O 1
ATOM 861 N N . VAL A 1 112 ? 6.252 -11.557 -10.480 1.00 88.50 112 VAL A N 1
ATOM 862 C CA . VAL A 1 112 ? 5.283 -11.905 -9.423 1.00 88.50 112 VAL A CA 1
ATOM 863 C C . VAL A 1 112 ? 5.865 -13.057 -8.603 1.00 88.50 112 VAL A C 1
ATOM 865 O O . VAL A 1 112 ? 6.095 -14.141 -9.130 1.00 88.50 112 VAL A O 1
ATOM 868 N N . VAL A 1 113 ? 6.114 -12.831 -7.311 1.00 83.31 113 VAL A N 1
ATOM 869 C CA . VAL A 1 113 ? 6.752 -13.806 -6.407 1.00 83.31 113 VAL A CA 1
ATOM 870 C C . VAL A 1 113 ? 5.760 -14.186 -5.312 1.00 83.31 113 VAL A C 1
ATOM 872 O O . VAL A 1 113 ? 5.212 -13.306 -4.653 1.00 83.31 113 VAL A O 1
ATOM 875 N N . ASP A 1 114 ? 5.488 -15.481 -5.136 1.00 80.88 114 ASP A N 1
ATOM 876 C CA . ASP A 1 114 ? 4.490 -16.011 -4.186 1.00 80.88 114 ASP A CA 1
ATOM 877 C C . ASP A 1 114 ? 3.107 -15.328 -4.293 1.00 80.88 114 ASP A C 1
ATOM 879 O O . ASP A 1 114 ? 2.450 -15.030 -3.294 1.00 80.88 114 ASP A O 1
ATOM 883 N N . GLY A 1 115 ? 2.683 -14.998 -5.518 1.00 81.94 115 GLY A N 1
ATOM 884 C CA . GLY A 1 115 ? 1.433 -14.272 -5.777 1.00 81.94 115 GLY A CA 1
ATOM 885 C C . GLY A 1 115 ? 1.459 -12.768 -5.503 1.00 81.94 115 GLY A C 1
ATOM 886 O O . GLY A 1 115 ? 0.445 -12.101 -5.694 1.00 81.94 115 GLY A O 1
ATOM 887 N N . ARG A 1 116 ? 2.604 -12.208 -5.100 1.00 87.94 116 ARG A N 1
ATOM 888 C CA . ARG A 1 116 ? 2.780 -10.781 -4.806 1.00 87.94 116 ARG A CA 1
ATOM 889 C C . ARG A 1 116 ? 3.562 -10.099 -5.936 1.00 87.94 116 ARG A C 1
ATOM 891 O O . ARG A 1 116 ? 4.705 -10.481 -6.194 1.00 87.94 116 ARG A O 1
ATOM 898 N N . PRO A 1 117 ? 2.996 -9.083 -6.611 1.00 93.88 117 PRO A N 1
ATOM 899 C CA . PRO A 1 117 ? 3.731 -8.291 -7.591 1.00 93.88 117 PRO A CA 1
ATOM 900 C C . PRO A 1 117 ? 4.935 -7.566 -6.979 1.00 93.88 117 PRO A C 1
ATOM 902 O O . PRO A 1 117 ? 4.810 -6.946 -5.923 1.00 93.88 117 PRO A O 1
ATOM 905 N N . VAL A 1 118 ? 6.079 -7.589 -7.664 1.00 93.50 118 VAL A N 1
ATOM 906 C CA . VAL A 1 118 ? 7.273 -6.802 -7.322 1.00 93.50 118 VAL A CA 1
ATOM 907 C C . VAL A 1 118 ? 7.303 -5.549 -8.195 1.00 93.50 118 VAL A C 1
ATOM 909 O O . VAL A 1 118 ? 7.818 -5.557 -9.309 1.00 93.50 118 VAL A O 1
ATOM 912 N N . LEU A 1 119 ? 6.741 -4.455 -7.688 1.00 95.25 119 LEU A N 1
ATOM 913 C CA . LEU A 1 119 ? 6.586 -3.179 -8.385 1.00 95.25 119 LEU A CA 1
ATOM 914 C C . LEU A 1 119 ? 7.636 -2.172 -7.910 1.00 95.25 119 LEU A C 1
ATOM 916 O O . LEU A 1 119 ? 7.328 -1.157 -7.288 1.00 95.25 119 LEU A O 1
ATOM 920 N N . VAL A 1 120 ? 8.895 -2.467 -8.230 1.00 92.38 120 VAL A N 1
ATOM 921 C CA . VAL A 1 120 ? 10.053 -1.626 -7.905 1.00 92.38 120 VAL A CA 1
ATOM 922 C C . VAL A 1 120 ? 10.665 -1.075 -9.189 1.00 92.38 120 VAL A C 1
ATOM 924 O O . VAL A 1 120 ? 10.925 -1.806 -10.145 1.00 92.38 120 VAL A O 1
ATOM 927 N N . ASN A 1 121 ? 10.919 0.229 -9.209 1.00 91.06 121 ASN A N 1
ATOM 928 C CA . ASN A 1 121 ? 11.715 0.882 -10.237 1.00 91.06 121 ASN A CA 1
ATOM 929 C C . ASN A 1 121 ? 13.171 0.955 -9.758 1.00 91.06 121 ASN A C 1
ATOM 931 O O . ASN A 1 121 ? 13.571 1.896 -9.076 1.00 91.06 121 ASN A O 1
ATOM 935 N N . PHE A 1 122 ? 13.947 -0.075 -10.090 1.00 86.44 122 PHE A N 1
ATOM 936 C CA . PHE A 1 122 ? 15.333 -0.234 -9.636 1.00 86.44 122 PHE A CA 1
ATOM 937 C C . PHE A 1 122 ? 16.273 0.905 -10.076 1.00 86.44 122 PHE A C 1
ATOM 939 O O . PHE A 1 122 ? 17.296 1.111 -9.436 1.00 86.44 122 PHE A O 1
ATOM 946 N N . ASP A 1 123 ? 15.913 1.687 -11.101 1.00 84.81 123 ASP A N 1
ATOM 947 C CA . ASP A 1 123 ? 16.689 2.862 -11.536 1.00 84.81 123 ASP A CA 1
ATOM 948 C C . ASP A 1 123 ? 16.631 4.020 -10.513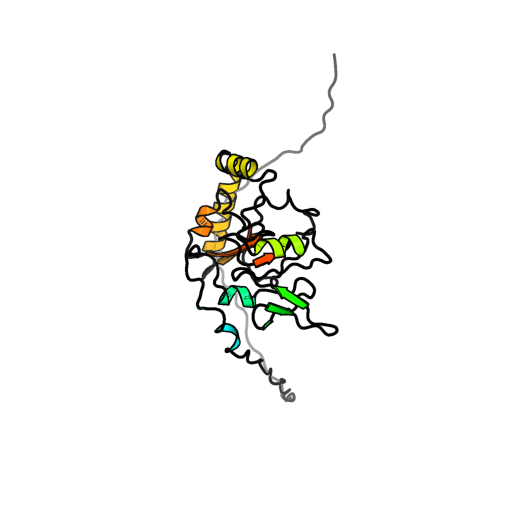 1.00 84.81 123 ASP A C 1
ATOM 950 O O . ASP A 1 123 ? 17.483 4.906 -10.519 1.00 84.81 123 ASP A O 1
ATOM 954 N N . HIS A 1 124 ? 15.611 4.025 -9.645 1.00 82.31 124 HIS A N 1
ATOM 955 C CA . HIS A 1 124 ? 15.310 5.089 -8.679 1.00 82.31 124 HIS A CA 1
ATOM 956 C C . HIS A 1 124 ? 15.025 4.557 -7.261 1.00 82.31 124 HIS A C 1
ATOM 958 O O . HIS A 1 124 ? 14.439 5.263 -6.441 1.00 82.31 124 HIS A O 1
ATOM 964 N N . SER A 1 125 ? 15.432 3.321 -6.961 1.00 80.38 125 SER A N 1
ATOM 965 C CA . SER A 1 125 ? 15.225 2.673 -5.663 1.00 80.38 125 SER A CA 1
ATOM 966 C C . SER A 1 125 ? 16.557 2.285 -5.028 1.00 80.38 125 SER A C 1
ATOM 968 O O . SER A 1 125 ? 17.540 2.020 -5.715 1.00 80.38 125 SER A O 1
ATOM 970 N N . ILE A 1 126 ? 16.577 2.203 -3.697 1.00 73.56 126 ILE A N 1
ATOM 971 C CA . ILE A 1 126 ? 17.703 1.633 -2.937 1.00 73.56 126 ILE A CA 1
ATOM 972 C C . ILE A 1 126 ? 17.782 0.104 -3.035 1.00 73.56 126 ILE A C 1
ATOM 974 O O . ILE A 1 126 ? 18.752 -0.496 -2.573 1.00 73.56 126 ILE A O 1
ATOM 978 N N . LEU A 1 127 ? 16.735 -0.535 -3.560 1.00 74.19 127 LEU A N 1
ATOM 979 C CA . LEU A 1 127 ? 16.652 -1.982 -3.679 1.00 74.19 127 LEU A CA 1
ATOM 980 C C . LEU A 1 127 ? 17.486 -2.474 -4.858 1.00 74.19 127 LEU A C 1
ATOM 982 O O . LEU A 1 127 ? 17.508 -1.867 -5.924 1.00 74.19 127 LEU A O 1
ATOM 986 N N . VAL A 1 128 ? 18.120 -3.629 -4.679 1.00 72.56 128 VAL A N 1
ATOM 987 C CA . VAL A 1 128 ? 18.912 -4.308 -5.707 1.00 72.56 128 VAL A CA 1
ATOM 988 C C . VAL A 1 128 ? 18.130 -5.529 -6.196 1.00 72.56 128 VAL A C 1
ATOM 990 O O . VAL A 1 128 ? 17.512 -6.247 -5.405 1.00 72.56 128 VAL A O 1
ATOM 993 N N . ARG A 1 129 ? 18.105 -5.770 -7.513 1.00 70.94 129 ARG A N 1
ATOM 994 C CA . ARG A 1 129 ? 17.255 -6.810 -8.129 1.00 70.94 129 ARG A CA 1
ATOM 995 C C . ARG A 1 129 ? 17.620 -8.217 -7.644 1.00 70.94 129 ARG A C 1
ATOM 997 O O . ARG A 1 129 ? 16.748 -9.073 -7.497 1.00 70.94 129 ARG A O 1
ATOM 1004 N N . GLU A 1 130 ? 18.897 -8.438 -7.367 1.00 67.56 130 GLU A N 1
ATOM 1005 C CA . GLU A 1 130 ? 19.476 -9.684 -6.871 1.00 67.56 130 GLU A CA 1
ATOM 1006 C C . GLU A 1 130 ? 18.957 -10.028 -5.467 1.00 67.56 130 GLU A C 1
ATOM 1008 O O . GLU A 1 130 ? 18.605 -11.183 -5.217 1.00 67.56 130 GLU A O 1
ATOM 1013 N N . ASP A 1 131 ? 18.817 -9.031 -4.583 1.00 67.44 131 ASP A N 1
ATOM 1014 C CA . ASP A 1 131 ? 18.254 -9.228 -3.241 1.00 67.44 131 ASP A CA 1
ATOM 1015 C C . ASP A 1 131 ? 16.787 -9.665 -3.307 1.00 67.44 131 ASP A C 1
ATOM 1017 O O . ASP A 1 131 ? 16.385 -10.546 -2.550 1.00 67.44 131 ASP A O 1
ATOM 1021 N N . ILE A 1 132 ? 16.004 -9.125 -4.251 1.00 66.69 132 ILE A N 1
ATOM 1022 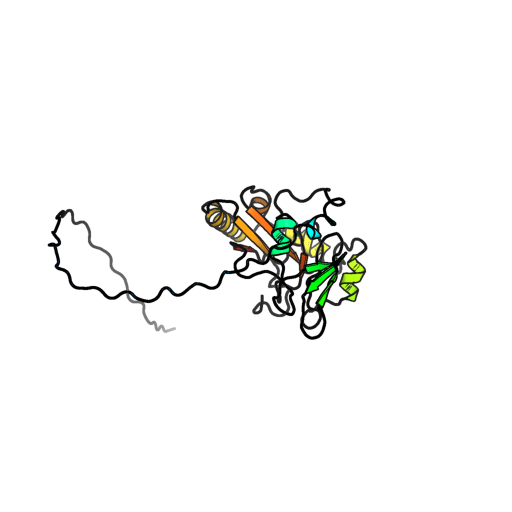C CA . ILE A 1 132 ? 14.605 -9.534 -4.442 1.00 66.69 132 ILE A CA 1
ATOM 1023 C C . ILE A 1 132 ? 14.501 -10.935 -5.062 1.00 66.69 132 ILE A C 1
ATOM 1025 O O . ILE A 1 132 ? 13.683 -11.745 -4.632 1.00 66.69 132 ILE A O 1
ATOM 1029 N N . ARG A 1 133 ? 15.352 -11.277 -6.037 1.00 58.69 133 ARG A N 1
ATOM 1030 C CA . ARG A 1 133 ? 15.356 -12.621 -6.652 1.00 58.69 133 ARG A CA 1
ATOM 1031 C C . ARG A 1 133 ? 15.754 -13.718 -5.663 1.00 58.69 133 ARG A C 1
ATOM 1033 O O . ARG A 1 133 ? 15.194 -14.814 -5.713 1.00 58.69 133 ARG A O 1
ATOM 1040 N N . GLY A 1 134 ? 16.641 -13.405 -4.717 1.00 53.16 134 GLY A N 1
ATOM 1041 C CA . GLY A 1 134 ? 16.982 -14.277 -3.590 1.00 53.16 134 GLY A CA 1
ATOM 1042 C C . GLY A 1 134 ? 15.846 -14.498 -2.580 1.00 53.16 134 GLY A C 1
ATOM 1043 O O . GLY A 1 134 ? 15.968 -15.374 -1.728 1.00 53.16 134 GLY A O 1
ATOM 1044 N N . MET A 1 135 ? 14.736 -13.750 -2.659 1.00 52.56 135 MET A N 1
ATOM 1045 C CA . MET A 1 135 ? 13.579 -13.921 -1.767 1.00 52.56 135 MET A CA 1
ATOM 1046 C C . MET A 1 135 ? 12.627 -15.052 -2.183 1.00 52.56 135 MET A C 1
ATOM 1048 O O . MET A 1 135 ? 11.754 -15.400 -1.393 1.00 52.56 135 MET A O 1
ATOM 1052 N N . THR A 1 136 ? 12.830 -15.669 -3.356 1.00 44.75 136 THR A N 1
ATOM 1053 C CA . THR A 1 136 ? 12.066 -16.837 -3.857 1.00 44.75 136 THR A CA 1
ATOM 1054 C C . THR A 1 136 ? 12.120 -18.071 -2.945 1.00 44.75 136 THR A C 1
ATOM 1056 O O . THR A 1 136 ? 11.307 -18.979 -3.085 1.00 44.75 136 THR A O 1
ATOM 1059 N N . SER A 1 137 ? 13.042 -18.109 -1.979 1.00 34.84 137 SER A N 1
ATOM 1060 C CA . SER A 1 137 ? 13.095 -19.123 -0.924 1.00 34.84 137 SER A CA 1
ATOM 1061 C C . SER A 1 137 ? 12.933 -18.485 0.459 1.00 34.84 137 SER A C 1
ATOM 1063 O O . SER A 1 137 ? 13.925 -18.237 1.144 1.00 34.84 137 SER A O 1
ATOM 1065 N N . VAL A 1 138 ? 11.681 -18.215 0.853 1.00 36.06 138 VAL A N 1
ATOM 1066 C CA . VAL A 1 138 ? 11.229 -17.888 2.227 1.00 36.06 138 VAL A CA 1
ATOM 1067 C C . VAL A 1 138 ? 12.238 -17.040 3.018 1.00 36.06 138 VAL A C 1
ATOM 1069 O O . VAL A 1 138 ? 12.718 -17.434 4.083 1.00 36.06 138 VAL A O 1
ATOM 1072 N N . VAL A 1 139 ? 12.584 -15.850 2.515 1.00 36.69 139 VAL A N 1
ATOM 1073 C CA . VAL A 1 139 ? 13.461 -14.943 3.270 1.00 36.69 139 VAL A CA 1
ATOM 1074 C C . VAL A 1 139 ? 12.661 -14.275 4.384 1.00 36.69 139 VAL A C 1
ATOM 1076 O O . VAL A 1 139 ? 12.181 -13.146 4.281 1.00 36.69 139 VAL A O 1
ATOM 1079 N N . THR A 1 140 ? 12.590 -14.972 5.517 1.00 40.84 140 THR A N 1
ATOM 1080 C CA . THR A 1 140 ? 12.462 -14.330 6.824 1.00 40.84 140 THR A CA 1
ATOM 1081 C C . THR A 1 140 ? 13.524 -13.235 6.920 1.00 40.84 140 THR A C 1
ATOM 1083 O O . THR A 1 140 ? 14.716 -13.547 6.960 1.00 40.84 140 THR A O 1
ATOM 1086 N N . ARG A 1 141 ? 13.077 -11.968 6.923 1.00 38.59 141 ARG A N 1
ATOM 1087 C CA . ARG A 1 141 ? 13.839 -10.718 7.140 1.00 38.59 141 ARG A CA 1
ATOM 1088 C C . ARG A 1 141 ? 15.275 -10.971 7.634 1.00 38.59 141 ARG A C 1
ATOM 1090 O O . ARG A 1 141 ? 15.462 -11.233 8.824 1.00 38.59 141 ARG A O 1
ATOM 1097 N N . ARG A 1 142 ? 16.272 -10.872 6.734 1.00 35.59 142 ARG A N 1
ATOM 1098 C CA . ARG A 1 142 ? 17.706 -11.092 7.036 1.00 35.59 142 ARG A CA 1
ATOM 1099 C C . ARG A 1 142 ? 18.087 -10.340 8.316 1.00 35.59 142 ARG A C 1
ATOM 1101 O O . ARG A 1 142 ? 18.026 -9.114 8.385 1.00 35.59 142 ARG A O 1
ATOM 1108 N N . ALA A 1 143 ? 18.425 -11.090 9.361 1.00 39.41 143 ALA A N 1
ATOM 1109 C CA . ALA A 1 143 ? 18.428 -10.586 10.728 1.00 39.41 143 ALA A CA 1
ATOM 1110 C C . ALA A 1 143 ? 19.733 -9.864 11.116 1.00 39.41 143 ALA A C 1
ATOM 1112 O O . ALA A 1 143 ? 20.370 -10.232 12.095 1.00 39.41 143 ALA A O 1
ATOM 1113 N N . TYR A 1 144 ? 20.096 -8.778 10.426 1.00 34.44 144 TYR A N 1
ATOM 1114 C CA . TYR A 1 144 ? 21.235 -7.925 10.822 1.00 34.44 144 TYR A CA 1
ATOM 1115 C C . TYR A 1 144 ? 20.869 -6.871 11.898 1.00 34.44 144 TYR A C 1
ATOM 1117 O O . TYR A 1 144 ? 21.441 -5.789 11.965 1.00 34.44 144 TYR A O 1
ATOM 1125 N N . GLY A 1 145 ? 19.861 -7.173 12.731 1.00 41.66 145 GLY A N 1
ATOM 1126 C CA . GLY A 1 145 ? 19.316 -6.281 13.773 1.00 41.66 145 GLY A CA 1
ATOM 1127 C C . GLY A 1 145 ? 17.810 -6.451 14.045 1.00 41.66 145 GLY A C 1
ATOM 1128 O O . GLY A 1 145 ? 17.297 -6.013 15.077 1.00 41.66 145 GLY A O 1
ATOM 1129 N N . GLY A 1 146 ? 17.090 -7.135 13.146 1.00 43.53 146 GLY A N 1
ATOM 1130 C CA . GLY A 1 146 ? 15.623 -7.217 13.155 1.00 43.53 146 GLY A CA 1
ATOM 1131 C C . GLY A 1 146 ? 14.983 -7.854 14.396 1.00 43.53 146 GLY A C 1
ATOM 1132 O O . GLY A 1 146 ? 13.910 -7.408 14.801 1.00 43.53 146 GLY A O 1
ATOM 1133 N N . LEU A 1 147 ? 15.621 -8.845 15.036 1.00 41.53 147 LEU A N 1
ATOM 1134 C CA . LEU A 1 147 ? 15.039 -9.514 16.211 1.00 41.53 147 LEU A CA 1
ATOM 1135 C C . LEU A 1 147 ? 14.990 -8.592 17.441 1.00 41.53 147 LEU A C 1
ATOM 1137 O O . LEU A 1 147 ? 13.953 -8.514 18.095 1.00 41.53 147 LEU A O 1
ATOM 1141 N N . MET A 1 148 ? 16.063 -7.838 17.723 1.00 36.75 148 MET A N 1
ATOM 1142 C CA . MET A 1 148 ? 16.060 -6.856 18.818 1.00 36.75 148 MET A CA 1
ATOM 1143 C C . MET A 1 148 ? 15.098 -5.697 18.538 1.00 36.75 148 MET A C 1
ATOM 1145 O O . MET A 1 148 ? 14.413 -5.248 19.454 1.00 36.75 148 MET A O 1
ATOM 1149 N N . GLY A 1 149 ? 14.996 -5.238 17.285 1.00 51.19 149 GLY A N 1
ATOM 1150 C CA . GLY A 1 149 ? 14.030 -4.206 16.893 1.00 51.19 149 GLY A CA 1
ATOM 1151 C C . GLY A 1 149 ? 12.574 -4.645 17.095 1.00 51.19 149 GLY A C 1
ATOM 1152 O O . GLY A 1 149 ? 11.774 -3.898 17.661 1.00 51.19 149 GLY A O 1
ATOM 1153 N N . LEU A 1 150 ? 12.241 -5.878 16.698 1.00 44.97 150 LEU A N 1
ATOM 1154 C CA . LEU A 1 150 ? 10.906 -6.455 16.869 1.00 44.97 150 LEU A CA 1
ATOM 1155 C C . LEU A 1 150 ? 10.586 -6.723 18.349 1.00 44.97 150 LEU A C 1
ATOM 1157 O O . LEU A 1 150 ? 9.541 -6.295 18.835 1.00 44.97 150 LEU A O 1
ATOM 1161 N N . ALA A 1 151 ? 11.509 -7.341 19.094 1.00 47.16 151 ALA A N 1
ATOM 1162 C CA . ALA A 1 151 ? 11.349 -7.593 20.526 1.00 47.16 151 ALA A CA 1
ATOM 1163 C C . ALA A 1 151 ? 11.169 -6.288 21.323 1.00 47.16 151 ALA A C 1
ATOM 1165 O O . ALA A 1 151 ? 10.301 -6.206 22.189 1.00 47.16 151 ALA A O 1
ATOM 1166 N N . LYS A 1 152 ? 11.915 -5.228 20.981 1.00 49.09 152 LYS A N 1
ATOM 1167 C CA . LYS A 1 152 ? 11.771 -3.899 21.595 1.00 49.09 152 LYS A CA 1
ATOM 1168 C C . LYS A 1 152 ? 10.435 -3.224 21.251 1.00 49.09 152 LYS A C 1
ATOM 1170 O O . LYS A 1 152 ? 9.924 -2.477 22.080 1.00 49.09 152 LYS A O 1
ATOM 1175 N N . ARG A 1 153 ? 9.841 -3.497 20.078 1.00 48.38 153 ARG A N 1
ATOM 1176 C CA . ARG A 1 153 ? 8.474 -3.048 19.733 1.00 48.38 153 ARG A CA 1
ATOM 1177 C C . ARG A 1 153 ? 7.396 -3.806 20.524 1.00 48.38 153 ARG A C 1
ATOM 1179 O O . ARG A 1 153 ? 6.444 -3.170 20.956 1.00 48.38 153 ARG A O 1
ATOM 1186 N N . ILE A 1 154 ? 7.563 -5.110 20.770 1.00 50.56 154 ILE A N 1
ATOM 1187 C CA . ILE A 1 154 ? 6.644 -5.910 21.610 1.00 50.56 154 ILE A CA 1
ATOM 1188 C C . ILE A 1 154 ? 6.740 -5.490 23.088 1.00 50.56 154 ILE A C 1
ATOM 1190 O O . ILE A 1 154 ? 5.722 -5.345 23.757 1.00 50.56 154 ILE A O 1
ATOM 1194 N N . ALA A 1 155 ? 7.957 -5.256 23.590 1.00 48.56 155 ALA A N 1
ATOM 1195 C CA . ALA A 1 155 ? 8.209 -4.882 24.984 1.00 48.56 155 ALA A CA 1
ATOM 1196 C C . ALA A 1 155 ? 7.964 -3.391 25.302 1.00 48.56 155 ALA A C 1
ATOM 1198 O O . ALA A 1 155 ? 7.899 -3.019 26.473 1.00 48.56 155 ALA A O 1
ATOM 1199 N N . SER A 1 156 ? 7.848 -2.515 24.296 1.00 54.72 156 SER A N 1
ATOM 1200 C CA . SER A 1 156 ? 7.527 -1.102 24.522 1.00 54.72 156 SER A CA 1
ATOM 1201 C C . SER A 1 156 ? 6.027 -0.937 24.786 1.00 54.72 156 SER A C 1
ATOM 1203 O O . SER A 1 156 ? 5.226 -1.383 23.965 1.00 54.72 156 SER A O 1
ATOM 1205 N N . PRO A 1 157 ? 5.608 -0.227 25.849 1.00 59.81 157 PRO A N 1
ATOM 1206 C CA . PRO A 1 157 ? 4.200 0.088 26.070 1.00 59.81 157 PRO A CA 1
ATOM 1207 C C . PRO A 1 157 ? 3.589 0.841 24.882 1.00 59.81 157 PRO A C 1
ATOM 1209 O O . PRO A 1 157 ? 4.215 1.761 24.342 1.00 59.81 157 PRO A O 1
ATOM 1212 N N . LEU A 1 158 ? 2.349 0.492 24.514 1.00 65.81 158 LEU A N 1
ATOM 1213 C CA . LEU A 1 158 ? 1.596 1.202 23.479 1.00 65.81 158 LEU A CA 1
ATOM 1214 C C . LEU A 1 158 ? 1.493 2.686 23.843 1.00 65.81 158 LEU A C 1
ATOM 1216 O O . LEU A 1 158 ? 0.915 3.065 24.868 1.00 65.81 158 LEU A O 1
ATOM 1220 N N . LYS A 1 159 ? 2.045 3.546 22.983 1.00 79.12 159 LYS A N 1
ATOM 1221 C CA . LYS A 1 159 ? 2.000 4.996 23.178 1.00 79.12 159 LYS A CA 1
ATOM 1222 C C . LYS A 1 159 ? 0.539 5.449 23.190 1.00 79.12 159 LYS A C 1
ATOM 1224 O O . LYS A 1 159 ? -0.194 5.227 22.228 1.00 79.12 159 LYS A O 1
ATOM 1229 N N . ARG A 1 160 ? 0.128 6.155 24.253 1.00 83.81 160 ARG A N 1
ATOM 1230 C CA . ARG A 1 160 ? -1.249 6.670 24.421 1.00 83.81 160 ARG A CA 1
ATOM 1231 C C . ARG A 1 160 ? -1.719 7.498 23.210 1.00 83.81 160 ARG A C 1
ATOM 1233 O O . ARG A 1 160 ? -2.889 7.441 22.851 1.00 83.81 160 ARG A O 1
ATOM 1240 N N . ALA A 1 161 ? -0.791 8.205 22.558 1.00 87.62 161 ALA A N 1
ATOM 1241 C CA . ALA A 1 161 ? -1.031 8.948 21.321 1.00 87.62 161 ALA A CA 1
ATOM 1242 C C . ALA A 1 161 ? -1.390 8.048 20.123 1.00 87.62 161 ALA A C 1
ATOM 1244 O O . ALA A 1 161 ? -2.328 8.369 19.404 1.00 87.62 161 ALA A O 1
ATOM 1245 N N . THR A 1 162 ? -0.711 6.908 19.929 1.00 87.75 162 THR A N 1
ATOM 1246 C CA . THR A 1 162 ? -1.034 5.953 18.852 1.00 87.75 162 THR A CA 1
ATOM 1247 C C . THR A 1 162 ? -2.468 5.462 18.994 1.00 87.75 162 THR A C 1
ATOM 1249 O O . THR A 1 162 ? -3.243 5.563 18.050 1.00 87.75 162 THR A O 1
ATOM 1252 N N . ARG A 1 163 ? -2.854 5.032 20.203 1.00 88.69 163 ARG A N 1
ATOM 1253 C CA . ARG A 1 163 ? -4.225 4.598 20.495 1.00 88.69 163 ARG A CA 1
ATOM 1254 C C . ARG A 1 163 ? -5.256 5.689 20.177 1.00 88.69 163 ARG A C 1
ATOM 1256 O O . ARG A 1 163 ? -6.202 5.421 19.447 1.00 88.69 163 ARG A O 1
ATOM 1263 N N . ALA A 1 164 ? -5.049 6.912 20.669 1.00 92.25 164 ALA A N 1
ATOM 1264 C CA . ALA A 1 164 ? -5.967 8.027 20.423 1.00 92.25 164 ALA A CA 1
ATOM 1265 C C . ALA A 1 164 ? -6.071 8.400 18.929 1.00 92.25 164 ALA A C 1
ATOM 1267 O O . ALA A 1 164 ? -7.153 8.734 18.448 1.00 92.25 164 ALA A O 1
ATOM 1268 N N . ASN A 1 165 ? -4.966 8.312 18.182 1.00 93.50 165 ASN A N 1
ATOM 1269 C CA . ASN A 1 165 ? -4.950 8.560 16.740 1.00 93.50 165 ASN A CA 1
ATOM 1270 C C . ASN A 1 165 ? -5.714 7.476 15.965 1.00 93.50 165 ASN A C 1
ATOM 1272 O O . ASN A 1 165 ? -6.472 7.812 15.059 1.00 93.50 165 ASN A O 1
ATOM 1276 N N . VAL A 1 166 ? -5.566 6.200 16.338 1.00 93.12 166 VAL A N 1
ATOM 1277 C CA . VAL A 1 166 ? -6.296 5.084 15.713 1.00 93.12 166 VAL A CA 1
ATOM 1278 C C . VAL A 1 166 ? -7.784 5.141 16.055 1.00 93.12 166 VAL A C 1
ATOM 1280 O O . VAL A 1 166 ? -8.609 5.029 15.156 1.00 93.12 166 VAL A O 1
ATOM 1283 N N . GLU A 1 167 ? -8.150 5.395 17.316 1.00 94.19 167 GLU A N 1
ATOM 1284 C CA . GLU A 1 167 ? -9.549 5.597 17.726 1.00 94.19 167 GLU A CA 1
ATOM 1285 C C . GLU A 1 167 ? -10.195 6.763 16.948 1.00 94.19 167 GLU A C 1
ATOM 1287 O O . GLU A 1 167 ? -11.312 6.629 16.442 1.00 94.19 167 GLU A O 1
ATOM 1292 N N . ARG A 1 168 ? -9.470 7.878 16.762 1.00 96.00 168 ARG A N 1
ATOM 1293 C CA . ARG A 1 168 ? -9.910 9.008 15.926 1.00 96.00 168 ARG A CA 1
ATOM 1294 C C . ARG A 1 168 ? -10.060 8.621 14.452 1.00 96.00 168 ARG A C 1
ATOM 1296 O O . ARG A 1 168 ? -11.063 8.987 13.846 1.00 96.00 168 ARG A O 1
ATOM 1303 N N . LEU A 1 169 ? -9.088 7.912 13.875 1.00 96.12 169 LEU A N 1
ATOM 1304 C CA . LEU A 1 169 ? -9.123 7.475 12.476 1.00 96.12 169 LEU A CA 1
ATOM 1305 C C . LEU A 1 169 ? -10.308 6.535 12.223 1.00 96.12 169 LEU A C 1
ATOM 1307 O O . LEU A 1 169 ? -11.091 6.779 11.310 1.00 96.12 169 LEU A O 1
ATOM 1311 N N . MET A 1 170 ? -10.502 5.529 13.078 1.00 95.00 170 MET A N 1
ATOM 1312 C CA . MET A 1 170 ? -11.659 4.631 13.020 1.00 95.00 170 MET A CA 1
ATOM 1313 C C . MET A 1 170 ? -12.981 5.404 13.097 1.00 95.00 170 MET A C 1
ATOM 1315 O O . MET A 1 170 ? -13.895 5.128 12.325 1.00 95.00 170 MET A O 1
ATOM 1319 N N . GLY A 1 171 ? -13.075 6.409 13.976 1.00 95.69 171 GLY A N 1
ATOM 1320 C CA . GLY A 1 171 ? -14.253 7.275 14.073 1.00 95.69 171 GLY A CA 1
ATOM 1321 C C . GLY A 1 171 ? -14.548 8.080 12.800 1.00 95.69 171 GLY A C 1
ATOM 1322 O O . GLY A 1 171 ? -15.713 8.320 12.502 1.00 95.69 171 GLY A O 1
ATOM 1323 N N . LEU A 1 172 ? -13.525 8.467 12.031 1.00 95.94 172 LEU A N 1
ATOM 1324 C CA . LEU A 1 172 ? -13.698 9.147 10.740 1.00 95.94 172 LEU A CA 1
ATOM 1325 C C . LEU A 1 172 ? -14.099 8.168 9.626 1.00 95.94 172 LEU A C 1
ATOM 1327 O O . LEU A 1 172 ? -15.006 8.463 8.852 1.00 95.94 172 LEU A O 1
ATOM 1331 N N . LEU A 1 173 ? -13.460 6.996 9.564 1.00 95.81 173 LEU A N 1
ATOM 1332 C CA . LEU A 1 173 ? -13.694 6.004 8.510 1.00 95.81 173 LEU A CA 1
ATOM 1333 C C . LEU A 1 173 ? -15.067 5.326 8.632 1.00 95.81 173 LEU A C 1
ATOM 1335 O O . LEU A 1 173 ? -15.769 5.178 7.636 1.00 95.81 173 LEU A O 1
ATOM 1339 N N . LEU A 1 174 ? -15.492 4.951 9.844 1.00 94.00 174 LEU A N 1
ATOM 1340 C CA . LEU A 1 174 ? -16.731 4.186 10.059 1.00 94.00 174 LEU A CA 1
ATOM 1341 C C . LEU A 1 174 ? -18.027 4.999 9.886 1.00 94.00 174 LEU A C 1
ATOM 1343 O O . LEU A 1 174 ? -19.104 4.406 9.792 1.00 94.00 174 LEU A O 1
ATOM 1347 N N . VAL A 1 175 ? -17.935 6.332 9.836 1.00 93.38 175 VAL A N 1
ATOM 1348 C CA . VAL A 1 175 ? -19.067 7.222 9.517 1.00 93.38 175 VAL A CA 1
ATOM 1349 C C . VAL A 1 175 ? -19.406 7.188 8.022 1.00 93.38 175 VAL A C 1
ATOM 1351 O O . VAL A 1 175 ? -20.547 7.463 7.652 1.00 93.38 175 VAL A O 1
ATOM 1354 N N . GLN A 1 176 ? -18.456 6.817 7.158 1.00 87.94 176 GLN A N 1
ATOM 1355 C CA . GLN A 1 176 ? -18.701 6.713 5.721 1.00 87.94 176 GLN A CA 1
ATOM 1356 C C . GLN A 1 176 ? -19.580 5.489 5.382 1.00 87.94 176 GLN A C 1
ATOM 1358 O O . GLN A 1 176 ? -19.483 4.447 6.041 1.00 87.94 176 GLN A O 1
ATOM 1363 N N . PRO A 1 177 ? -20.458 5.575 4.364 1.00 87.94 177 PRO A N 1
ATOM 1364 C CA . PRO A 1 177 ? -21.206 4.422 3.873 1.00 87.94 177 PRO A CA 1
ATOM 1365 C C . PRO A 1 177 ? -20.273 3.438 3.146 1.00 87.94 177 PRO A C 1
ATOM 1367 O O . PRO A 1 177 ? -19.408 3.850 2.382 1.00 87.94 177 PRO A O 1
ATOM 1370 N N . GLY A 1 178 ? -20.485 2.132 3.342 1.00 88.75 178 GLY A N 1
ATOM 1371 C CA . GLY A 1 178 ? -19.641 1.080 2.755 1.00 88.75 178 GLY A CA 1
ATOM 1372 C C . GLY A 1 178 ? -18.433 0.700 3.621 1.00 88.75 178 GLY A C 1
ATOM 1373 O O . GLY A 1 178 ? -18.388 1.019 4.813 1.00 88.75 178 GLY A O 1
ATOM 1374 N N . ALA A 1 179 ? -17.490 -0.043 3.043 1.00 91.19 179 ALA A N 1
ATOM 1375 C CA . ALA A 1 179 ? -16.192 -0.318 3.654 1.00 91.19 179 ALA A CA 1
ATOM 1376 C C . ALA A 1 179 ? -15.179 0.747 3.210 1.00 91.19 179 ALA A C 1
ATOM 1378 O O . ALA A 1 179 ? -15.186 1.148 2.048 1.00 91.19 179 ALA A O 1
ATOM 1379 N N . ALA A 1 180 ? -14.341 1.219 4.133 1.00 95.38 180 ALA A N 1
ATOM 1380 C CA . ALA A 1 180 ? -13.330 2.230 3.838 1.00 95.38 180 ALA A CA 1
ATOM 1381 C C . ALA A 1 180 ? -11.993 1.575 3.477 1.00 95.38 180 ALA A C 1
ATOM 1383 O O . ALA A 1 180 ? -11.560 0.626 4.135 1.00 95.38 180 ALA A O 1
ATOM 1384 N N . ARG A 1 181 ? -11.322 2.104 2.456 1.00 96.06 181 ARG A N 1
ATOM 1385 C CA . ARG A 1 181 ? -10.058 1.580 1.933 1.00 96.06 181 ARG A CA 1
ATOM 1386 C C . ARG A 1 181 ? -8.879 2.250 2.607 1.00 96.06 181 ARG A C 1
ATOM 1388 O O . ARG A 1 181 ? -8.725 3.468 2.539 1.00 96.06 181 ARG A O 1
ATOM 1395 N N . VAL A 1 182 ? -8.017 1.451 3.223 1.00 97.19 182 VAL A N 1
ATOM 1396 C CA . VAL A 1 182 ? -6.870 1.942 3.990 1.00 97.19 182 VAL A CA 1
ATOM 1397 C C . VAL A 1 182 ? -5.578 1.336 3.454 1.00 97.19 182 VAL A C 1
ATOM 1399 O O . VAL A 1 182 ? -5.399 0.119 3.452 1.00 97.19 182 VAL A O 1
ATOM 1402 N N . LEU A 1 183 ? -4.665 2.199 3.014 1.00 97.88 183 LEU A N 1
ATOM 1403 C CA . LEU A 1 183 ? -3.325 1.816 2.579 1.00 97.88 183 LEU A CA 1
ATOM 1404 C C . LEU A 1 183 ? -2.382 1.764 3.786 1.00 97.88 183 LEU A C 1
ATOM 1406 O O . LEU A 1 183 ? -2.321 2.718 4.560 1.00 97.88 183 LEU A O 1
ATOM 1410 N N . VAL A 1 184 ? -1.616 0.686 3.931 1.00 96.50 184 VAL A N 1
ATOM 1411 C CA . VAL A 1 184 ? -0.576 0.535 4.957 1.00 96.50 184 VAL A CA 1
ATOM 1412 C C . VAL A 1 184 ? 0.790 0.502 4.279 1.00 96.50 184 VAL A C 1
ATOM 1414 O O . VAL A 1 184 ? 1.153 -0.482 3.631 1.00 96.50 184 VAL A O 1
ATOM 1417 N N . VAL A 1 185 ? 1.544 1.588 4.447 1.00 95.12 185 VAL A N 1
ATOM 1418 C CA . VAL A 1 185 ? 2.941 1.716 4.016 1.00 95.12 185 VAL A CA 1
ATOM 1419 C C . VAL A 1 185 ? 3.833 1.070 5.078 1.00 95.12 185 VAL A C 1
ATOM 1421 O O . VAL A 1 185 ? 3.677 1.358 6.267 1.00 95.12 185 VAL A O 1
ATOM 1424 N N . GLY A 1 186 ? 4.765 0.203 4.670 1.00 89.94 186 GLY A N 1
ATOM 1425 C CA . GLY A 1 186 ? 5.589 -0.587 5.598 1.00 89.94 186 GLY A CA 1
ATOM 1426 C C . GLY A 1 186 ? 4.792 -1.678 6.316 1.00 89.94 186 GLY A C 1
ATOM 1427 O O . GLY A 1 186 ? 4.985 -1.937 7.506 1.00 89.94 186 GLY A O 1
ATOM 1428 N N . GLY A 1 187 ? 3.847 -2.289 5.599 1.00 85.50 187 GLY A N 1
ATOM 1429 C CA . GLY A 1 187 ? 2.901 -3.280 6.103 1.00 85.50 187 GLY A CA 1
ATOM 1430 C C . GLY A 1 187 ? 3.501 -4.637 6.478 1.00 85.50 187 GLY A C 1
ATOM 1431 O O . GLY A 1 187 ? 2.736 -5.556 6.752 1.00 85.50 187 GLY A O 1
ATOM 1432 N N . GLY A 1 188 ? 4.830 -4.805 6.524 1.00 84.69 188 GLY A N 1
ATOM 1433 C CA . GLY A 1 188 ? 5.495 -6.084 6.794 1.00 84.69 188 GLY A CA 1
ATOM 1434 C C . GLY A 1 188 ? 5.065 -6.789 8.092 1.00 84.69 188 GLY A C 1
ATOM 1435 O O . GLY A 1 188 ? 5.198 -8.009 8.198 1.00 84.69 188 GLY A O 1
ATOM 1436 N N . THR A 1 189 ? 4.511 -6.061 9.064 1.00 84.81 189 THR A N 1
ATOM 1437 C CA . THR A 1 189 ? 3.879 -6.591 10.288 1.00 84.81 189 THR A CA 1
ATOM 1438 C C . THR A 1 189 ? 2.731 -5.685 10.727 1.00 84.81 189 THR A C 1
ATOM 1440 O O . THR A 1 189 ? 2.846 -4.471 10.569 1.00 84.81 189 THR A O 1
ATOM 1443 N N . VAL A 1 190 ? 1.699 -6.228 11.388 1.00 88.75 190 VAL A N 1
ATOM 1444 C CA . VAL A 1 190 ? 0.681 -5.409 12.079 1.00 88.75 190 VAL A CA 1
ATOM 1445 C C . VAL A 1 190 ? 1.365 -4.456 13.063 1.00 88.75 190 VAL A C 1
ATOM 1447 O O . VAL A 1 190 ? 2.087 -4.881 13.968 1.00 88.75 190 VAL A O 1
ATOM 1450 N N . GLY A 1 191 ? 1.166 -3.154 12.858 1.00 85.25 191 GLY A N 1
ATOM 1451 C CA . GLY A 1 191 ? 1.688 -2.115 13.740 1.00 85.25 191 GLY A CA 1
ATOM 1452 C C . GLY A 1 191 ? 0.992 -2.137 15.100 1.00 85.25 191 GLY A C 1
ATOM 1453 O O . GLY A 1 191 ? -0.224 -2.288 15.176 1.00 85.25 191 GLY A O 1
ATOM 1454 N N . GLN A 1 192 ? 1.759 -1.952 16.177 1.00 84.12 192 GLN A N 1
ATOM 1455 C CA . GLN A 1 192 ? 1.224 -1.911 17.539 1.00 84.12 192 GLN A CA 1
ATOM 1456 C C . GLN A 1 192 ? 0.128 -0.840 17.659 1.00 84.12 192 GLN A C 1
ATOM 1458 O O . GLN A 1 192 ? 0.385 0.332 17.367 1.00 84.12 192 GLN A O 1
ATOM 1463 N N . GLY A 1 193 ? -1.060 -1.234 18.117 1.00 87.62 193 GLY A N 1
ATOM 1464 C CA . GLY A 1 193 ? -2.228 -0.360 18.245 1.00 87.62 193 GLY A CA 1
ATOM 1465 C C . GLY A 1 193 ? -3.122 -0.288 17.001 1.00 87.62 193 GLY A C 1
ATOM 1466 O O . GLY A 1 193 ? -4.144 0.394 17.060 1.00 87.62 193 GLY A O 1
ATOM 1467 N N . LEU A 1 194 ? -2.766 -0.952 15.892 1.00 90.81 194 LEU A N 1
ATOM 1468 C CA . LEU A 1 194 ? -3.578 -1.022 14.667 1.00 90.81 194 LEU A CA 1
ATOM 1469 C C . LEU A 1 194 ? -4.530 -2.230 14.642 1.00 90.81 194 LEU A C 1
ATOM 1471 O O . LEU A 1 194 ? -5.247 -2.420 13.663 1.00 90.81 194 LEU A O 1
ATOM 1475 N N . GLU A 1 195 ? -4.561 -3.061 15.684 1.00 90.06 195 GLU A N 1
ATOM 1476 C CA . GLU A 1 195 ? -5.256 -4.356 15.683 1.00 90.06 195 GLU A CA 1
ATOM 1477 C C . GLU A 1 195 ? -6.765 -4.211 15.405 1.00 90.06 195 GLU A C 1
ATOM 1479 O O . GLU A 1 195 ? -7.372 -5.074 14.775 1.00 90.06 195 GLU A O 1
ATOM 1484 N N . SER A 1 196 ? -7.365 -3.083 15.800 1.00 90.25 196 SER A N 1
ATOM 1485 C CA . SER A 1 196 ? -8.770 -2.745 15.535 1.00 90.25 196 SER A CA 1
ATOM 1486 C C . SER A 1 196 ? -9.089 -2.485 14.056 1.00 90.25 196 SER A C 1
ATOM 1488 O O . SER A 1 196 ? -10.209 -2.770 13.636 1.00 90.25 196 SER A O 1
ATOM 1490 N N . LEU A 1 197 ? -8.129 -1.999 13.258 1.00 91.25 197 LEU A N 1
ATOM 1491 C CA . LEU A 1 197 ? -8.278 -1.861 11.802 1.00 91.25 197 LEU A CA 1
ATOM 1492 C C . LEU A 1 197 ? -8.313 -3.246 11.147 1.00 91.25 197 LEU A C 1
ATOM 1494 O O . LEU A 1 197 ? -9.238 -3.553 10.404 1.00 91.25 197 LEU A O 1
ATOM 1498 N N . TYR A 1 198 ? -7.355 -4.110 11.502 1.00 90.25 198 TYR A N 1
ATOM 1499 C CA . TYR A 1 198 ? -7.251 -5.484 10.989 1.00 90.25 198 TYR A CA 1
ATOM 1500 C C . TYR A 1 198 ? -8.393 -6.406 11.457 1.00 90.25 198 TYR A C 1
ATOM 1502 O O . TYR A 1 198 ? -8.607 -7.459 10.859 1.00 90.25 198 TYR A O 1
ATOM 1510 N N . ALA A 1 199 ? -9.134 -6.024 12.503 1.00 89.44 199 ALA A N 1
ATOM 1511 C CA . ALA A 1 199 ? -10.299 -6.752 13.008 1.00 89.44 199 ALA A CA 1
ATOM 1512 C C . ALA A 1 199 ? -11.653 -6.229 12.480 1.00 89.44 199 ALA A C 1
ATOM 1514 O O . ALA A 1 199 ? -12.683 -6.862 12.719 1.00 89.44 199 ALA A O 1
ATOM 1515 N N . SER A 1 200 ? -11.694 -5.075 11.804 1.00 90.25 200 SER A N 1
ATOM 1516 C CA . SER A 1 200 ? -12.952 -4.419 11.429 1.00 90.25 200 SER A CA 1
ATOM 1517 C C . SER A 1 200 ? -13.448 -4.852 10.053 1.00 90.25 200 SER A C 1
ATOM 1519 O O . SER A 1 200 ? -12.866 -4.477 9.043 1.00 90.25 200 SER A O 1
ATOM 1521 N N . SER A 1 201 ? -14.608 -5.515 9.987 1.00 89.94 201 SER A N 1
ATOM 1522 C CA . SER A 1 201 ? -15.270 -5.900 8.723 1.00 89.94 201 SER A CA 1
ATOM 1523 C C . SER A 1 201 ? -15.704 -4.729 7.823 1.00 89.94 201 SER A C 1
ATOM 1525 O O . SER A 1 201 ? -16.229 -4.949 6.735 1.00 89.94 201 SER A O 1
ATOM 1527 N N . ARG A 1 202 ? -15.518 -3.485 8.280 1.00 92.62 202 ARG A N 1
ATOM 1528 C CA . ARG A 1 202 ? -15.817 -2.240 7.558 1.00 92.62 202 ARG A CA 1
ATOM 1529 C C . ARG A 1 202 ? -14.560 -1.560 6.997 1.00 92.62 202 ARG A C 1
ATOM 1531 O O . ARG A 1 202 ? -14.670 -0.436 6.516 1.00 92.62 202 ARG A O 1
ATOM 1538 N N . ILE A 1 203 ? -13.394 -2.204 7.070 1.00 94.00 203 ILE A N 1
ATOM 1539 C CA . ILE A 1 203 ? -12.119 -1.688 6.563 1.00 94.00 203 ILE A CA 1
ATOM 1540 C C . ILE A 1 203 ? -11.525 -2.686 5.559 1.00 94.00 203 ILE A C 1
ATOM 1542 O O . ILE A 1 203 ? -11.332 -3.853 5.884 1.00 94.00 203 ILE A O 1
ATOM 1546 N N . GLU A 1 204 ? -11.209 -2.218 4.354 1.00 94.75 204 GLU A N 1
ATOM 1547 C CA . GLU A 1 204 ? -10.452 -2.953 3.336 1.00 94.75 204 GLU A CA 1
ATOM 1548 C C . GLU A 1 204 ? -8.989 -2.497 3.400 1.00 94.75 204 GLU A C 1
ATOM 1550 O O . GLU A 1 204 ? -8.678 -1.352 3.063 1.00 94.75 204 GLU A O 1
ATOM 1555 N N . LEU A 1 205 ? -8.079 -3.365 3.849 1.00 95.56 205 LEU A N 1
ATOM 1556 C CA . LEU A 1 205 ? -6.657 -3.027 3.961 1.00 95.56 205 LEU A CA 1
ATOM 1557 C C . LEU A 1 205 ? -5.893 -3.412 2.693 1.00 95.56 205 LEU A C 1
ATOM 1559 O O . LEU A 1 205 ? -6.004 -4.546 2.236 1.00 95.56 205 LEU A O 1
ATOM 1563 N N . ALA A 1 206 ? -5.064 -2.502 2.179 1.00 95.88 206 ALA A N 1
ATOM 1564 C CA . ALA A 1 206 ? -3.997 -2.825 1.232 1.00 95.88 206 ALA A CA 1
ATOM 1565 C C . ALA A 1 206 ? -2.639 -2.601 1.906 1.00 95.88 206 ALA A C 1
ATOM 1567 O O . ALA A 1 206 ? -2.344 -1.486 2.329 1.00 95.88 206 ALA A O 1
ATOM 1568 N N . GLY A 1 207 ? -1.812 -3.640 2.024 1.00 95.19 207 GLY A N 1
ATOM 1569 C CA . GLY A 1 207 ? -0.476 -3.540 2.626 1.00 95.19 207 GLY A CA 1
ATOM 1570 C C . GLY A 1 207 ? 0.651 -3.653 1.602 1.00 95.19 207 GLY A C 1
ATOM 1571 O O . GLY A 1 207 ? 0.630 -4.562 0.770 1.00 95.19 207 GLY A O 1
ATOM 1572 N N . PHE A 1 208 ? 1.668 -2.792 1.696 1.00 95.31 208 PHE A N 1
ATOM 1573 C CA . PHE A 1 208 ? 2.930 -2.966 0.967 1.00 95.31 208 PHE A CA 1
ATOM 1574 C C . PHE A 1 208 ? 4.152 -2.631 1.818 1.00 95.31 208 PHE A C 1
ATOM 1576 O O . PHE A 1 208 ? 4.075 -1.894 2.800 1.00 95.31 208 PHE A O 1
ATOM 1583 N N . ASP A 1 209 ? 5.287 -3.200 1.440 1.00 92.31 209 ASP A N 1
ATOM 1584 C CA . ASP A 1 209 ? 6.585 -3.043 2.091 1.00 92.31 209 ASP A CA 1
ATOM 1585 C C . ASP A 1 209 ? 7.672 -3.294 1.027 1.00 92.31 209 ASP A C 1
ATOM 1587 O O . ASP A 1 209 ? 7.374 -3.764 -0.074 1.00 92.31 209 ASP A O 1
ATOM 1591 N N . ILE A 1 210 ? 8.932 -3.022 1.355 1.00 86.69 210 ILE A N 1
ATOM 1592 C CA . ILE A 1 210 ? 10.075 -3.415 0.523 1.00 86.69 210 ILE A CA 1
ATOM 1593 C C . ILE A 1 210 ? 10.428 -4.907 0.691 1.00 86.69 210 ILE A C 1
ATOM 1595 O O . ILE A 1 210 ? 11.163 -5.461 -0.123 1.00 86.69 210 ILE A O 1
ATOM 1599 N N . TYR A 1 211 ? 9.877 -5.579 1.713 1.00 83.06 211 TYR A N 1
ATOM 1600 C CA . TYR A 1 211 ? 10.032 -7.018 1.948 1.00 83.06 211 TYR A CA 1
ATOM 1601 C C . TYR A 1 211 ? 8.690 -7.768 1.987 1.00 83.06 211 TYR A C 1
ATOM 1603 O O . TYR A 1 211 ? 7.726 -7.326 2.604 1.00 83.06 211 TYR A O 1
ATOM 1611 N N . SER A 1 212 ? 8.644 -8.963 1.392 1.00 84.00 212 SER A N 1
ATOM 1612 C CA . SER A 1 212 ? 7.462 -9.841 1.386 1.00 84.00 212 SER A CA 1
ATOM 1613 C C . SER A 1 212 ? 7.109 -10.352 2.795 1.00 84.00 212 SER A C 1
ATOM 1615 O O . SER A 1 212 ? 7.985 -10.747 3.567 1.00 84.00 212 SER A O 1
ATOM 1617 N N . SER A 1 213 ? 5.818 -10.365 3.141 1.00 84.31 213 SER A N 1
ATOM 1618 C CA . SER A 1 213 ? 5.282 -10.935 4.387 1.00 84.31 213 SER A CA 1
ATOM 1619 C C . SER A 1 213 ? 3.793 -11.281 4.234 1.00 84.31 213 SER A C 1
ATOM 1621 O O . SER A 1 213 ? 3.153 -10.853 3.277 1.00 84.31 213 SER A O 1
ATOM 1623 N N . GLY A 1 214 ? 3.208 -12.011 5.192 1.00 85.31 214 GLY A N 1
ATOM 1624 C CA . GLY A 1 214 ? 1.779 -12.372 5.185 1.00 85.31 214 GLY A CA 1
ATOM 1625 C C . GLY A 1 214 ? 0.783 -11.197 5.175 1.00 85.31 214 GLY A C 1
ATOM 1626 O O . GLY A 1 214 ? -0.392 -11.413 4.894 1.00 85.31 214 GLY A O 1
ATOM 1627 N N . TYR A 1 215 ? 1.238 -9.970 5.451 1.00 89.25 215 TYR A N 1
ATOM 1628 C CA . TYR A 1 215 ? 0.426 -8.743 5.417 1.00 89.25 215 TYR A CA 1
ATOM 1629 C C . TYR A 1 215 ? 0.719 -7.846 4.202 1.00 89.25 215 TYR A C 1
ATOM 1631 O O . TYR A 1 215 ? 0.061 -6.825 4.012 1.00 89.25 215 TYR A O 1
ATOM 1639 N N . VAL A 1 216 ? 1.702 -8.224 3.385 1.00 90.88 216 VAL A N 1
ATOM 1640 C CA . VAL A 1 216 ? 2.153 -7.497 2.196 1.00 90.88 216 VAL A CA 1
ATOM 1641 C C . VAL A 1 216 ? 1.494 -8.118 0.970 1.00 90.88 216 VAL A C 1
ATOM 1643 O O . VAL A 1 216 ? 1.486 -9.337 0.812 1.00 90.88 216 VAL A O 1
ATOM 1646 N N . GLN A 1 217 ? 0.917 -7.293 0.104 1.00 94.38 217 GLN A N 1
ATOM 1647 C CA . GLN A 1 217 ? 0.171 -7.739 -1.079 1.00 94.38 217 GLN A CA 1
ATOM 1648 C C . GLN A 1 217 ? 0.894 -7.420 -2.388 1.00 94.38 217 GLN A C 1
ATOM 1650 O O . GLN A 1 217 ? 0.681 -8.096 -3.388 1.00 94.38 217 GLN A O 1
ATOM 1655 N N . PHE A 1 218 ? 1.790 -6.437 -2.363 1.00 95.19 218 PHE A N 1
ATOM 1656 C CA . PHE A 1 218 ? 2.774 -6.157 -3.401 1.00 95.19 218 PHE A CA 1
ATOM 1657 C C . PHE A 1 218 ? 4.044 -5.614 -2.736 1.00 95.19 218 PHE A C 1
ATOM 1659 O O . PHE A 1 218 ? 3.977 -5.032 -1.652 1.00 95.19 218 PHE A O 1
ATOM 1666 N N . VAL A 1 219 ? 5.198 -5.825 -3.361 1.00 93.31 219 VAL A N 1
ATOM 1667 C CA . VAL A 1 219 ? 6.486 -5.278 -2.917 1.00 93.31 219 VAL A CA 1
ATOM 1668 C C . VAL A 1 219 ? 6.769 -4.008 -3.710 1.00 93.31 219 VAL A C 1
ATOM 1670 O O . VAL A 1 219 ? 6.711 -4.041 -4.937 1.00 93.31 219 VAL A O 1
ATOM 1673 N N . ALA A 1 220 ? 7.045 -2.896 -3.031 1.00 94.19 220 ALA A N 1
ATOM 1674 C CA . ALA A 1 220 ? 7.301 -1.606 -3.674 1.00 94.19 220 ALA A CA 1
ATOM 1675 C C . ALA A 1 220 ? 8.124 -0.665 -2.788 1.00 94.19 220 ALA A C 1
ATOM 1677 O O . ALA A 1 220 ? 8.109 -0.774 -1.562 1.00 94.19 220 ALA A O 1
ATOM 1678 N N . ASP A 1 221 ? 8.798 0.293 -3.424 1.00 91.19 221 ASP A N 1
ATOM 1679 C CA . ASP A 1 221 ? 9.477 1.393 -2.740 1.00 91.19 221 ASP A CA 1
ATOM 1680 C C . ASP A 1 221 ? 8.467 2.498 -2.375 1.00 91.19 221 ASP A C 1
ATOM 1682 O O . ASP A 1 221 ? 7.627 2.886 -3.190 1.00 91.19 221 ASP A O 1
ATOM 1686 N N . ALA A 1 222 ? 8.538 3.010 -1.145 1.00 92.31 222 ALA A N 1
ATOM 1687 C CA . ALA A 1 222 ? 7.618 4.028 -0.645 1.00 92.31 222 ALA A CA 1
ATOM 1688 C C . ALA A 1 222 ? 7.771 5.384 -1.358 1.00 92.31 222 ALA A C 1
ATOM 1690 O O . ALA A 1 222 ? 6.791 6.114 -1.449 1.00 92.31 222 ALA A O 1
ATOM 1691 N N . HIS A 1 223 ? 8.943 5.693 -1.928 1.00 91.56 223 HIS A N 1
ATOM 1692 C CA . HIS A 1 223 ? 9.144 6.920 -2.715 1.00 91.56 223 HIS A CA 1
ATOM 1693 C C . HIS A 1 223 ? 8.410 6.881 -4.077 1.00 91.56 223 HIS A C 1
ATOM 1695 O O . HIS A 1 223 ? 8.308 7.896 -4.762 1.00 91.56 223 HIS A O 1
ATOM 1701 N N . GLN A 1 224 ? 7.927 5.708 -4.517 1.00 93.25 224 GLN A N 1
ATOM 1702 C CA . GLN A 1 224 ? 7.266 5.508 -5.814 1.00 93.25 224 GLN A CA 1
ATOM 1703 C C . GLN A 1 224 ? 6.073 4.551 -5.684 1.00 93.25 224 GLN A C 1
ATOM 1705 O O . GLN A 1 224 ? 6.020 3.502 -6.328 1.00 93.25 224 GLN A O 1
ATOM 1710 N N . ILE A 1 225 ? 5.102 4.927 -4.841 1.00 96.00 225 ILE A N 1
ATOM 1711 C CA . ILE A 1 225 ? 3.910 4.120 -4.540 1.00 96.00 225 ILE A CA 1
ATOM 1712 C C . ILE A 1 225 ? 3.143 3.772 -5.839 1.00 96.00 225 ILE A C 1
ATOM 1714 O O . ILE A 1 225 ? 2.557 4.659 -6.465 1.00 96.00 225 ILE A O 1
ATOM 1718 N N . PRO A 1 226 ? 3.082 2.489 -6.247 1.00 97.06 226 PRO A N 1
ATOM 1719 C CA . PRO A 1 226 ? 2.584 2.059 -7.554 1.00 97.06 226 PRO A CA 1
ATOM 1720 C C . PRO A 1 226 ? 1.056 1.898 -7.561 1.00 97.06 226 PRO A C 1
ATOM 1722 O O . PRO A 1 226 ? 0.526 0.839 -7.899 1.00 97.06 226 PRO A O 1
ATOM 1725 N N . LEU A 1 227 ? 0.328 2.940 -7.158 1.00 98.06 227 LEU A N 1
ATOM 1726 C CA . LEU A 1 227 ? -1.129 2.930 -7.008 1.00 98.06 227 LEU A CA 1
ATOM 1727 C C . LEU A 1 227 ? -1.781 4.113 -7.724 1.00 98.06 227 LEU A C 1
ATOM 1729 O O . LEU A 1 227 ? -1.215 5.198 -7.835 1.00 98.06 227 LEU A O 1
ATOM 1733 N N . VAL A 1 228 ? -3.011 3.915 -8.198 1.00 97.50 228 VAL A N 1
ATOM 1734 C CA . VAL A 1 228 ? -3.812 4.995 -8.781 1.00 97.50 228 VAL A CA 1
ATOM 1735 C C . VAL A 1 228 ? -4.195 6.030 -7.717 1.00 97.50 228 VAL A C 1
ATOM 1737 O O . VAL A 1 228 ? -4.678 5.685 -6.634 1.00 97.50 228 VAL A O 1
ATOM 1740 N N . SER A 1 229 ? -3.993 7.310 -8.029 1.00 96.25 229 SER A N 1
ATOM 1741 C CA . SER A 1 229 ? -4.271 8.425 -7.119 1.00 96.25 229 SER A CA 1
ATOM 1742 C C . SER A 1 229 ? -5.736 8.446 -6.665 1.00 96.25 229 SER A C 1
ATOM 1744 O O . SER A 1 229 ? -6.644 8.238 -7.468 1.00 96.25 229 SER A O 1
ATOM 1746 N N . GLY A 1 230 ? -5.970 8.725 -5.378 1.00 96.44 230 GLY A N 1
ATOM 1747 C CA . GLY A 1 230 ? -7.320 8.864 -4.815 1.00 96.44 230 GLY A CA 1
ATOM 1748 C C . GLY A 1 230 ? -8.112 7.559 -4.647 1.00 96.44 230 GLY A C 1
ATOM 1749 O O . GLY A 1 230 ? -9.330 7.615 -4.524 1.00 96.44 230 GLY A O 1
ATOM 1750 N N . SER A 1 231 ? -7.457 6.390 -4.650 1.00 97.00 231 SER A N 1
ATOM 1751 C CA . SER A 1 231 ? -8.117 5.079 -4.472 1.00 97.00 231 SER A CA 1
ATOM 1752 C C . SER A 1 231 ? -8.295 4.609 -3.020 1.00 97.00 231 SER A C 1
ATOM 1754 O O . SER A 1 231 ? -8.931 3.577 -2.799 1.00 97.00 231 SER A O 1
ATOM 1756 N N . PHE A 1 232 ? -7.760 5.355 -2.049 1.00 97.62 232 PHE A N 1
ATOM 1757 C CA . PHE A 1 232 ? -7.787 5.034 -0.620 1.00 97.62 232 PHE A CA 1
ATOM 1758 C C . PHE A 1 232 ? -8.316 6.219 0.194 1.00 97.62 232 PHE A C 1
ATOM 1760 O O . PHE A 1 232 ? -7.955 7.365 -0.073 1.00 97.62 232 PHE A O 1
ATOM 1767 N N . ASP A 1 233 ? -9.135 5.928 1.205 1.00 97.12 233 ASP A N 1
ATOM 1768 C CA . ASP A 1 233 ? -9.720 6.905 2.131 1.00 97.12 233 ASP A CA 1
ATOM 1769 C C . ASP A 1 233 ? -8.718 7.374 3.195 1.00 97.12 233 ASP A C 1
ATOM 1771 O O . ASP A 1 233 ? -8.819 8.484 3.719 1.00 97.12 233 ASP A O 1
ATOM 1775 N N . ALA A 1 234 ? -7.745 6.522 3.534 1.00 97.19 234 ALA A N 1
ATOM 1776 C CA . ALA A 1 234 ? -6.656 6.855 4.442 1.00 97.19 234 ALA A CA 1
ATOM 1777 C C . ALA A 1 234 ? -5.364 6.103 4.102 1.00 97.19 234 ALA A C 1
ATOM 1779 O O . ALA A 1 234 ? -5.379 5.003 3.547 1.00 97.19 234 ALA A O 1
ATOM 1780 N N . VAL A 1 235 ? -4.242 6.692 4.515 1.00 97.06 235 VAL A N 1
ATOM 1781 C CA . VAL A 1 235 ? -2.908 6.090 4.453 1.00 97.06 235 VAL A CA 1
ATOM 1782 C C . VAL A 1 235 ? -2.338 6.028 5.868 1.00 97.06 235 VAL A C 1
ATOM 1784 O O . VAL A 1 235 ? -2.402 7.003 6.618 1.00 97.06 235 VAL A O 1
ATOM 1787 N N . ILE A 1 236 ? -1.786 4.878 6.239 1.00 95.56 236 ILE A N 1
ATOM 1788 C CA . ILE A 1 236 ? -1.101 4.640 7.506 1.00 95.56 236 ILE A CA 1
ATOM 1789 C C . ILE A 1 236 ? 0.377 4.419 7.206 1.00 95.56 236 ILE A C 1
ATOM 1791 O O . ILE A 1 236 ? 0.745 3.469 6.519 1.00 95.56 236 ILE A O 1
ATOM 1795 N N . VAL A 1 237 ? 1.219 5.286 7.766 1.00 92.69 237 VAL A N 1
ATOM 1796 C CA . VAL A 1 237 ? 2.679 5.223 7.652 1.00 92.69 237 VAL A CA 1
ATOM 1797 C C . VAL A 1 237 ? 3.250 5.063 9.061 1.00 92.69 237 VAL A C 1
ATOM 1799 O O . VAL A 1 237 ? 3.571 6.041 9.736 1.00 92.69 237 VAL A O 1
ATOM 1802 N N . GLN A 1 238 ? 3.295 3.825 9.567 1.00 85.12 238 GLN A N 1
ATOM 1803 C CA . GLN A 1 238 ? 3.730 3.554 10.942 1.00 85.12 238 GLN A CA 1
ATOM 1804 C C . GLN A 1 238 ? 5.171 3.051 10.989 1.00 85.12 238 GLN A C 1
ATOM 1806 O O . GLN A 1 238 ? 5.452 1.891 10.702 1.00 85.12 238 GLN A O 1
ATOM 1811 N N . ALA A 1 239 ? 6.051 3.910 11.499 1.00 82.88 239 ALA A N 1
ATOM 1812 C CA . ALA A 1 239 ? 7.449 3.596 11.767 1.00 82.88 239 ALA A CA 1
ATOM 1813 C C . ALA A 1 239 ? 8.237 3.167 10.504 1.00 82.88 239 ALA A C 1
ATOM 1815 O O . ALA A 1 239 ? 8.908 2.126 10.496 1.00 82.88 239 ALA A O 1
ATOM 1816 N N . VAL A 1 240 ? 8.066 3.975 9.446 1.00 85.94 240 VAL A N 1
ATOM 1817 C CA . VAL A 1 240 ? 8.663 3.861 8.101 1.00 85.94 240 VAL A CA 1
ATOM 1818 C C . VAL A 1 240 ? 9.504 5.091 7.762 1.00 85.94 240 VAL A C 1
ATOM 1820 O O . VAL A 1 240 ? 10.608 4.947 7.248 1.00 85.94 240 VAL A O 1
ATOM 1823 N N . LEU A 1 241 ? 9.005 6.300 8.054 1.00 85.00 241 LEU A N 1
ATOM 1824 C CA . LEU A 1 241 ? 9.662 7.559 7.677 1.00 85.00 241 LEU A CA 1
ATOM 1825 C C . LEU A 1 241 ? 11.021 7.762 8.370 1.00 85.00 241 LEU A C 1
ATOM 1827 O O . LEU A 1 241 ? 11.849 8.514 7.878 1.00 85.00 241 LEU A O 1
ATOM 1831 N N . GLU A 1 242 ? 11.296 7.066 9.474 1.00 80.06 242 GLU A N 1
ATOM 1832 C CA . GLU A 1 242 ? 12.622 7.009 10.106 1.00 80.06 242 GLU A CA 1
ATOM 1833 C C . GLU A 1 242 ? 13.603 6.007 9.454 1.00 80.06 242 GLU A C 1
ATOM 1835 O O . GLU A 1 242 ? 14.714 5.816 9.954 1.00 80.06 242 GLU A O 1
ATOM 1840 N N . HIS A 1 243 ? 13.185 5.312 8.392 1.00 79.25 243 HIS A N 1
ATOM 1841 C CA . HIS A 1 243 ? 13.938 4.244 7.723 1.00 79.25 243 HIS A CA 1
ATOM 1842 C C . HIS A 1 243 ? 14.080 4.434 6.200 1.00 79.25 243 HIS A C 1
ATOM 1844 O O . HIS A 1 243 ? 14.812 3.673 5.570 1.00 79.25 243 HIS A O 1
ATOM 1850 N N . VAL A 1 244 ? 13.416 5.432 5.610 1.00 82.62 244 VAL A N 1
ATOM 1851 C CA . VAL A 1 244 ? 13.579 5.824 4.197 1.00 82.62 244 VAL A CA 1
ATOM 1852 C C . VAL A 1 244 ? 14.701 6.859 4.038 1.00 82.62 244 VAL A C 1
ATOM 1854 O O . VAL A 1 244 ? 15.032 7.558 4.996 1.00 82.62 244 VAL A O 1
ATOM 1857 N N . LEU A 1 245 ? 15.298 6.958 2.843 1.00 81.56 245 LEU A N 1
ATOM 1858 C CA . LEU A 1 245 ? 16.396 7.903 2.592 1.00 81.56 245 LEU A CA 1
ATOM 1859 C C . LEU A 1 245 ? 15.929 9.360 2.522 1.00 81.56 245 LEU A C 1
ATOM 1861 O O . LEU A 1 245 ? 16.592 10.222 3.095 1.00 81.56 245 LEU A O 1
ATOM 1865 N N . ASP A 1 246 ? 14.812 9.630 1.841 1.00 87.12 246 ASP A N 1
ATOM 1866 C CA . ASP A 1 246 ? 14.225 10.969 1.752 1.00 87.12 246 ASP A CA 1
ATOM 1867 C C . ASP A 1 246 ? 12.758 10.947 2.218 1.00 87.12 246 ASP A C 1
ATOM 1869 O O . ASP A 1 246 ? 11.840 10.749 1.417 1.00 87.12 246 ASP A O 1
ATOM 1873 N N . PRO A 1 247 ? 12.508 11.166 3.524 1.00 88.62 247 PRO A N 1
ATOM 1874 C CA . PRO A 1 247 ? 11.159 11.153 4.085 1.00 88.62 247 PRO A CA 1
ATOM 1875 C C . PRO A 1 247 ? 10.245 12.274 3.576 1.00 88.62 247 PRO A C 1
ATOM 1877 O O . PRO A 1 247 ? 9.068 12.272 3.925 1.00 88.62 247 PRO A O 1
ATOM 1880 N N . ALA A 1 248 ? 10.760 13.251 2.817 1.00 92.81 248 ALA A N 1
ATOM 1881 C CA . ALA A 1 248 ? 9.960 14.324 2.230 1.00 92.81 248 ALA A CA 1
ATOM 1882 C C . ALA A 1 248 ? 9.408 13.974 0.833 1.00 92.81 248 ALA A C 1
ATOM 1884 O O . ALA A 1 248 ? 8.581 14.721 0.313 1.00 92.81 248 ALA A O 1
ATOM 1885 N N . GLN A 1 249 ? 9.852 12.859 0.236 1.00 90.06 249 GLN A N 1
ATOM 1886 C CA . GLN A 1 249 ? 9.398 12.348 -1.068 1.00 90.06 249 GLN A CA 1
ATOM 1887 C C . GLN A 1 249 ? 8.439 11.143 -0.942 1.00 90.06 249 GLN A C 1
ATOM 1889 O O . GLN A 1 249 ? 8.152 10.487 -1.943 1.00 90.06 249 GLN A O 1
ATOM 1894 N N . VAL A 1 250 ? 7.970 10.838 0.277 1.00 87.12 250 VAL A N 1
ATOM 1895 C CA . VAL A 1 250 ? 7.054 9.728 0.620 1.00 87.12 250 VAL A CA 1
ATOM 1896 C C . VAL A 1 250 ? 5.706 10.269 1.092 1.00 87.12 250 VAL A C 1
ATOM 1898 O O . VAL A 1 250 ? 4.675 9.792 0.570 1.00 87.12 250 VAL A O 1
#

Radius of gyration: 28.0 Å; chains: 1; bounding box: 66×67×77 Å

Secondary structure (DSSP, 8-state):
--------PPP---------------------------PPP--PPP--------TTSGGGSTTS--S---TTBPPHHHHGGGBB-TTT-PBPEEETTEEEE--SSS-EEEEEETTEEEE--TTSSS--HHHHHGGGTT-----SSHHHHHHHHHHSPPPHHHHHHHHHHHHHHTTSSSPEEEEEETTTSPPTT-HHHHT-TTEEEEEEESS--TT-SEEE-GGG--B-TT--SEEEE-S-TTTSS-TT--

Foldseek 3Di:
DDDDDDDDDDDDDDDDDDDDDDDDDDDDDDDDDDDDDDDDDDDDDPPPPDPDDDPPQPPPPPPDDPPDQLPQAADCVLVLQFFAQLVPRARWDDDPQWTWGDDDPDIDIWGQAPQATAREDPVPDPDDVVVVVVPSPPPPPPPPPVVVVVVCQVPDPDDPVLLVVLVVVCVVQVVDPAAFEEEEEQQQDPHPNCVCLSVDPRYHYAYEYCDDHSRHRYYYDPLRRRGDPPPGPYYHYPPPLVPDPDSVSD